Protein AF-Q8SWX5-F1 (afdb_monomer)

Mean predicted aligned error: 12.1 Å

InterPro domains:
  IPR000832 GPCR, family 2, secretin-like [PF00002] (1-160)
  IPR000832 GPCR, family 2, secretin-like [PR00249] (23-48)
  IPR000832 GPCR, family 2, secretin-like [PR00249] (71-96)
  IPR000832 GPCR, family 2, secretin-like [PR00249] (113-133)
  IPR000832 GPCR, family 2, secretin-like [PR00249] (146-167)
  IPR002001 GPCR, family 2, diuretic hormone receptor [PR01127] (11-26)
  IPR002001 GPCR, family 2, diuretic hormone receptor [PR01127] (125-138)
  IPR002001 GPCR, family 2, diuretic hormone receptor [PR01127] (176-195)
  IPR017981 GPCR, family 2-like, 7TM [PS50261] (1-168)
  IPR050332 G-protein coupled receptor 2 [PTHR45620] (1-191)

pLDDT: mean 72.76, std 10.44, range [44.16, 92.06]

Sequence (195 aa):
MLVEGLYLYMLVVKTFSGDNLRFNIYASIGWGGPALFVVTWAVAKSLTVTYSTPEKYEINCPWMQETHVDWIYQGPVCAVLIINLTFLLRIMWVLITKLRSANTVETRQYRKAAKALLVLIPLFGITYLVVLAGPSESGLMGHMFAVLRAVLLSTQGFSVSLFYCFLNSEVRNALRHHISTWRDTRTIQLNQNRR

Secondary structure (DSSP, 8-state):
-HHHHHHHHIIIII----TTHHHHHHHHHHHHHHHHHHHHHHHHHHHHHHHS-SS------GGGS--GGGHHHHHHHHHHHHHHHHHHHHHHHHHHHHHHH---HHHHHHHHHHHHHHHHHHHHHHHHHHHHS-----SHHHHHHHHHHHHHHHHHHHHHHIIIIIS-HHHHHHHHHHHHHHHHHHHHHHHHTT-

Foldseek 3Di:
DLLVLVVLLCVLPVVDDDDPVVVVVSVCCVPVVLVVLVVVLVVVLVVVVVVPDDDDDDPDPSVPDDDPSVCSNVVVLLVSLVVSLVSLVVSLVSVVVVLVPDDDPVSVVVCVLVNVLSVLVNVVSVLVVCLVPP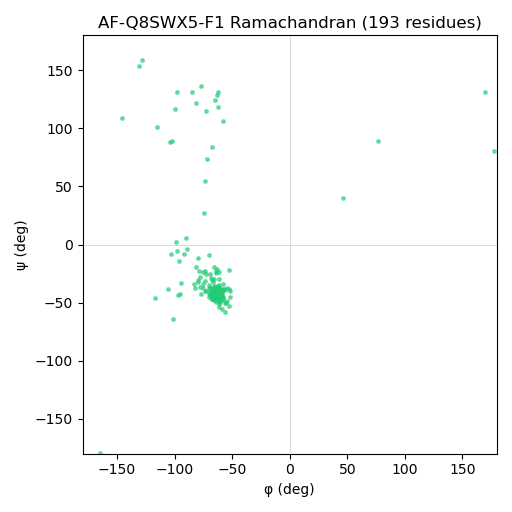DPDPDPSNVVSVVVNVVCVVCSVVSNCCRVAVVDPVNVVVVVVVVVVVVVVVVVVVVVVVD

Solvent-accessible surface area (backbone atoms only — not comparable to full-atom values): 11216 Å² total; per-residue (Å²): 105,63,63,58,49,51,51,51,45,40,59,77,72,61,71,68,89,67,82,61,79,51,49,57,53,49,49,47,51,62,51,49,50,57,50,52,40,50,50,51,34,52,52,54,53,52,57,53,59,65,73,72,57,86,88,74,95,63,98,62,66,76,86,75,56,90,50,83,69,55,48,64,46,48,50,60,51,52,54,51,34,53,52,42,45,54,52,41,57,53,50,51,53,54,49,54,56,56,58,67,71,58,84,50,78,73,50,52,57,52,48,52,52,52,49,52,48,62,57,44,61,46,43,61,39,50,52,51,51,51,61,72,68,54,67,90,50,93,48,74,67,31,53,53,50,52,51,51,44,53,51,56,60,65,47,44,63,58,50,51,48,47,48,70,50,65,63,26,66,66,51,46,48,53,49,51,50,52,53,49,54,52,51,53,52,52,52,51,54,55,57,59,77,71,111

Organism: Drosophila melanogaster (NCBI:txid7227)

Radius of gyration: 24.27 Å; Cα contacts (8 Å, |Δi|>4): 73; chains: 1; bounding box: 53×43×81 Å

Structure (mmCIF, N/CA/C/O backbone):
data_AF-Q8SWX5-F1
#
_entry.id   AF-Q8SWX5-F1
#
loop_
_atom_site.group_PDB
_atom_site.id
_atom_site.type_symbol
_atom_site.label_atom_id
_atom_site.label_alt_id
_atom_site.label_comp_id
_atom_site.label_asym_id
_atom_site.label_entity_id
_atom_site.label_seq_id
_atom_site.pdbx_PDB_ins_code
_atom_site.Cartn_x
_atom_site.Cartn_y
_atom_site.Cartn_z
_atom_site.occupancy
_atom_site.B_iso_or_equiv
_atom_site.auth_seq_id
_atom_site.auth_comp_id
_atom_site.auth_asym_id
_atom_site.auth_atom_id
_atom_site.pdbx_PDB_model_num
ATOM 1 N N . MET A 1 1 ? -2.337 -5.119 -0.995 1.00 70.81 1 MET A N 1
ATOM 2 C CA . MET A 1 1 ? -2.341 -3.663 -1.270 1.00 70.81 1 MET A CA 1
ATOM 3 C C . MET A 1 1 ? -3.572 -3.209 -2.058 1.00 70.81 1 MET A C 1
ATOM 5 O O . MET A 1 1 ? -4.507 -2.771 -1.408 1.00 70.81 1 MET A O 1
ATOM 9 N N . LEU A 1 2 ? -3.655 -3.318 -3.398 1.00 68.50 2 LEU A N 1
ATOM 10 C CA . LEU A 1 2 ? -4.805 -2.745 -4.140 1.00 68.50 2 LEU A CA 1
ATOM 11 C C . LEU A 1 2 ? -6.151 -3.414 -3.813 1.00 68.50 2 LEU A C 1
ATOM 13 O O . LEU A 1 2 ? -7.133 -2.713 -3.600 1.00 68.50 2 LEU A O 1
ATOM 17 N N . VAL A 1 3 ? -6.197 -4.747 -3.721 1.00 72.38 3 VAL A N 1
ATOM 18 C CA . VAL A 1 3 ? -7.431 -5.470 -3.357 1.00 72.38 3 VAL A CA 1
ATOM 19 C C . VAL A 1 3 ? -7.909 -5.093 -1.951 1.00 72.38 3 VAL A C 1
ATOM 21 O O . VAL A 1 3 ? -9.090 -4.831 -1.757 1.00 72.38 3 VAL A O 1
ATOM 24 N N . GLU A 1 4 ? -6.994 -4.977 -0.987 1.00 70.69 4 GLU A N 1
ATOM 25 C CA . GLU A 1 4 ? -7.309 -4.515 0.374 1.00 70.69 4 GLU A CA 1
ATOM 26 C C . GLU A 1 4 ? -7.775 -3.052 0.390 1.00 70.69 4 GLU A C 1
ATOM 28 O O . GLU A 1 4 ? -8.740 -2.721 1.075 1.00 70.69 4 GLU A O 1
ATOM 33 N N . GLY A 1 5 ? -7.131 -2.177 -0.392 1.00 68.94 5 GLY A N 1
ATOM 34 C CA . GLY A 1 5 ? -7.517 -0.771 -0.531 1.00 68.94 5 GLY A CA 1
ATOM 35 C C . GLY A 1 5 ? -8.908 -0.605 -1.147 1.00 68.94 5 GLY A C 1
ATOM 36 O O . GLY A 1 5 ? -9.716 0.175 -0.646 1.00 68.94 5 GLY A O 1
ATOM 37 N N . LEU A 1 6 ? -9.222 -1.388 -2.182 1.00 70.81 6 LEU A N 1
ATOM 38 C CA . LEU A 1 6 ? -10.540 -1.422 -2.817 1.00 70.81 6 LEU A CA 1
ATOM 39 C C . LEU A 1 6 ? -11.608 -2.001 -1.880 1.00 70.81 6 LEU A C 1
ATOM 41 O O . LEU A 1 6 ? -12.710 -1.461 -1.800 1.00 70.81 6 LEU A O 1
ATOM 45 N N . TYR A 1 7 ? -11.275 -3.059 -1.139 1.00 73.56 7 TYR A N 1
ATOM 46 C CA . TYR A 1 7 ? -12.156 -3.658 -0.138 1.00 73.56 7 TYR A CA 1
ATOM 47 C C . TYR A 1 7 ? -12.511 -2.657 0.969 1.00 73.56 7 TYR A C 1
ATOM 49 O O . TYR A 1 7 ? -13.691 -2.429 1.242 1.00 73.56 7 TYR A O 1
ATOM 57 N N . LEU A 1 8 ? -11.510 -1.981 1.545 1.00 70.50 8 LEU A N 1
ATOM 58 C CA . LEU A 1 8 ? -11.723 -0.932 2.546 1.00 70.50 8 LEU A CA 1
ATOM 59 C C . LEU A 1 8 ? -12.513 0.253 1.981 1.00 70.50 8 LEU A C 1
ATOM 61 O O . LEU A 1 8 ? -13.407 0.765 2.653 1.00 70.50 8 LEU A O 1
ATOM 65 N N . TYR A 1 9 ? -12.231 0.678 0.747 1.00 69.12 9 TYR A N 1
ATOM 66 C CA . TYR A 1 9 ? -12.984 1.743 0.084 1.00 69.12 9 TYR A CA 1
ATOM 67 C C . TYR A 1 9 ? -14.466 1.377 -0.060 1.00 69.12 9 TYR A C 1
ATOM 69 O O . TYR A 1 9 ? -15.338 2.168 0.297 1.00 69.12 9 TYR A O 1
ATOM 77 N N . MET A 1 10 ? -14.764 0.166 -0.529 1.00 68.44 10 MET A N 1
ATOM 78 C CA . MET A 1 10 ? -16.137 -0.316 -0.677 1.00 68.44 10 MET A CA 1
ATOM 79 C C . MET A 1 10 ? -16.865 -0.408 0.670 1.00 68.44 10 MET A C 1
ATOM 81 O O . MET A 1 10 ? -18.012 0.031 0.763 1.00 68.44 10 MET A O 1
ATOM 85 N N . LEU A 1 11 ? -16.194 -0.908 1.713 1.00 70.44 11 LEU A N 1
ATOM 86 C CA . LEU A 1 11 ? -16.746 -1.016 3.066 1.00 70.44 11 LEU A CA 1
ATOM 87 C C . LEU A 1 11 ? -17.070 0.360 3.671 1.00 70.44 11 LEU A C 1
ATOM 89 O O . LEU A 1 11 ? -18.141 0.550 4.240 1.00 70.44 11 LEU A O 1
ATOM 93 N N . VAL A 1 12 ? -16.159 1.329 3.533 1.00 67.00 12 VAL A N 1
ATOM 94 C CA . VAL A 1 12 ? -16.268 2.653 4.171 1.00 67.00 12 VAL A CA 1
ATOM 95 C C . VAL A 1 12 ? -17.152 3.623 3.379 1.00 67.00 12 VAL A C 1
ATOM 97 O O . VAL A 1 12 ? -17.810 4.471 3.981 1.00 67.00 12 VAL A O 1
ATOM 100 N N . VAL A 1 13 ? -17.158 3.540 2.044 1.00 62.12 13 VAL A N 1
ATOM 101 C CA . VAL A 1 13 ? -17.812 4.533 1.169 1.00 62.12 13 VAL A CA 1
ATOM 102 C C . VAL A 1 13 ? -19.111 4.020 0.555 1.00 62.12 13 VAL A C 1
ATOM 104 O O . VAL A 1 13 ? -20.052 4.795 0.402 1.00 62.12 13 VAL A O 1
ATOM 107 N N . LYS A 1 14 ? -19.171 2.744 0.160 1.00 58.31 14 LYS A N 1
ATOM 108 C CA . LYS A 1 14 ? -20.289 2.202 -0.629 1.00 58.31 14 LYS A CA 1
ATOM 109 C C . LYS A 1 14 ? -21.274 1.358 0.187 1.00 58.31 14 LYS A C 1
ATOM 111 O O . LYS A 1 14 ? -22.312 1.026 -0.365 1.00 58.31 14 LYS A O 1
ATOM 116 N N . THR A 1 15 ? -20.999 1.038 1.455 1.00 55.84 15 THR A N 1
ATOM 117 C CA . THR A 1 15 ? -21.936 0.365 2.389 1.00 55.84 15 THR A CA 1
ATOM 118 C C . THR A 1 15 ? -22.659 -0.854 1.783 1.00 55.84 15 THR A C 1
ATOM 120 O O . THR A 1 15 ? -23.852 -1.050 1.988 1.00 55.84 15 THR A O 1
ATOM 123 N N . PHE A 1 16 ? -21.967 -1.676 0.990 1.00 55.50 16 PHE A N 1
ATOM 124 C CA . PHE A 1 16 ? -22.572 -2.816 0.289 1.00 55.50 16 PHE A CA 1
ATOM 125 C C . PHE A 1 16 ? -21.979 -4.136 0.807 1.00 55.50 16 PHE A C 1
ATOM 127 O O . PHE A 1 16 ? -20.893 -4.522 0.377 1.00 55.50 16 PHE A O 1
ATOM 134 N N . SER A 1 17 ? -22.704 -4.840 1.687 1.00 53.41 17 SER A N 1
ATOM 135 C CA . SER A 1 17 ? -22.387 -6.221 2.115 1.00 53.41 17 SER A CA 1
ATOM 136 C C . SER A 1 17 ? -22.807 -7.222 1.033 1.00 53.41 17 SER A C 1
ATOM 138 O O . SER A 1 17 ? -23.867 -7.073 0.427 1.0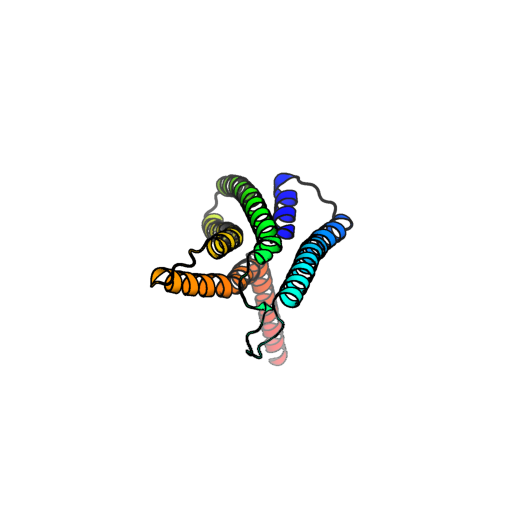0 53.41 17 SER A O 1
ATOM 140 N N . GLY A 1 18 ? -21.966 -8.204 0.727 1.00 56.22 18 GLY A N 1
ATOM 141 C CA . GLY A 1 18 ? -22.195 -9.171 -0.349 1.00 56.22 18 GLY A CA 1
ATOM 142 C C . GLY A 1 18 ? -20.999 -10.107 -0.457 1.00 56.22 18 GLY A C 1
ATOM 143 O O . GLY A 1 18 ? -20.108 -9.882 -1.276 1.00 56.22 18 GLY A O 1
ATOM 144 N N . ASP A 1 19 ? -20.961 -11.113 0.415 1.00 63.97 19 ASP A N 1
ATOM 145 C CA . ASP A 1 19 ? -19.703 -11.482 1.075 1.00 63.97 19 ASP A CA 1
ATOM 146 C C . ASP A 1 19 ? -18.898 -12.628 0.439 1.00 63.97 19 ASP A C 1
ATOM 148 O O . ASP A 1 19 ? -17.709 -12.727 0.709 1.00 63.97 19 ASP A O 1
ATOM 152 N N . ASN A 1 20 ? -19.451 -13.431 -0.482 1.00 56.47 20 ASN A N 1
ATOM 153 C CA . ASN A 1 20 ? -18.722 -14.606 -1.008 1.00 56.47 20 ASN A CA 1
ATOM 154 C C . ASN A 1 20 ? -18.411 -14.563 -2.514 1.00 56.47 20 ASN A C 1
ATOM 156 O O . ASN A 1 20 ? -17.271 -14.792 -2.915 1.00 56.47 20 ASN A O 1
ATOM 160 N N . LEU A 1 21 ? -19.375 -14.199 -3.373 1.00 56.00 21 LEU A N 1
ATOM 161 C CA . LEU A 1 21 ? -19.146 -14.145 -4.830 1.00 56.00 21 LEU A CA 1
ATOM 162 C C . LEU A 1 21 ? -18.128 -13.054 -5.216 1.00 56.00 21 LEU A C 1
ATOM 164 O O . LEU A 1 21 ? -17.388 -13.181 -6.188 1.00 56.00 21 LEU A O 1
ATOM 168 N N . ARG A 1 22 ? -18.061 -11.983 -4.418 1.00 70.44 22 ARG A N 1
ATOM 169 C CA . ARG A 1 22 ? -17.144 -10.862 -4.641 1.00 70.44 22 ARG A CA 1
ATOM 170 C C . ARG A 1 22 ? -15.705 -11.204 -4.257 1.00 70.44 22 ARG A C 1
ATOM 172 O O . ARG A 1 22 ? -14.794 -10.751 -4.942 1.00 70.44 22 ARG A O 1
ATOM 179 N N . PHE A 1 23 ? -15.488 -12.028 -3.227 1.00 70.94 23 PHE A N 1
ATOM 180 C CA . PHE A 1 23 ? -14.142 -12.410 -2.788 1.00 70.94 23 PHE A CA 1
ATOM 181 C C . PHE A 1 23 ? -13.384 -13.172 -3.877 1.00 70.94 23 PHE A C 1
ATOM 183 O O . PHE A 1 23 ? -12.256 -12.806 -4.192 1.00 70.94 23 PHE A O 1
ATOM 190 N N . ASN A 1 24 ? -14.024 -14.157 -4.516 1.00 73.88 24 ASN A N 1
ATOM 191 C CA . ASN A 1 24 ? -13.393 -14.911 -5.602 1.00 73.88 24 ASN A CA 1
ATOM 192 C C . ASN A 1 24 ? -13.035 -14.014 -6.793 1.00 73.88 24 ASN A C 1
ATOM 194 O O . ASN A 1 24 ? -11.939 -14.133 -7.323 1.00 73.88 24 ASN A O 1
ATOM 198 N N . ILE A 1 25 ? -13.899 -13.064 -7.166 1.00 79.44 25 ILE A N 1
ATOM 199 C CA . ILE A 1 25 ? -13.606 -12.104 -8.244 1.00 79.44 25 ILE A CA 1
ATOM 200 C C . ILE A 1 25 ? -12.417 -11.209 -7.867 1.00 79.44 25 ILE A C 1
ATOM 202 O O . ILE A 1 25 ? -11.504 -11.019 -8.669 1.00 79.44 25 ILE A O 1
ATOM 206 N N . TYR A 1 26 ? -12.377 -10.691 -6.636 1.00 75.31 26 TYR A N 1
ATOM 207 C CA . TYR A 1 26 ? -11.253 -9.883 -6.160 1.00 75.31 26 TYR A CA 1
ATOM 208 C C . TYR A 1 26 ? -9.950 -10.680 -6.055 1.00 75.31 26 TYR A C 1
ATOM 210 O O . TYR A 1 26 ? -8.889 -10.149 -6.384 1.00 75.31 26 TYR A O 1
ATOM 218 N N . ALA A 1 27 ? -10.019 -11.949 -5.651 1.00 78.56 27 ALA A N 1
ATOM 219 C CA . ALA A 1 27 ? -8.878 -12.854 -5.638 1.00 78.56 27 ALA A CA 1
ATOM 220 C C . ALA A 1 27 ? -8.381 -13.119 -7.066 1.00 78.56 27 ALA A C 1
ATOM 222 O O . ALA A 1 27 ? -7.192 -12.970 -7.334 1.00 78.56 27 ALA A O 1
ATOM 223 N N . SER A 1 28 ? -9.277 -13.405 -8.013 1.00 80.19 28 SER A N 1
ATOM 224 C CA . SER A 1 28 ? -8.916 -13.588 -9.421 1.00 80.19 28 SER A CA 1
ATOM 225 C C . SER A 1 28 ? -8.284 -12.335 -10.030 1.00 80.19 28 SER A C 1
ATOM 227 O O . SER A 1 28 ? -7.311 -12.457 -10.764 1.00 80.19 28 SER A O 1
ATOM 229 N N . ILE A 1 29 ? -8.760 -11.131 -9.701 1.00 81.06 29 ILE A N 1
ATOM 230 C CA . ILE A 1 29 ? -8.145 -9.874 -10.167 1.00 81.06 29 ILE A CA 1
ATOM 231 C C . ILE A 1 29 ? -6.777 -9.656 -9.505 1.00 81.06 29 ILE A C 1
ATOM 233 O O . ILE A 1 29 ? -5.818 -9.272 -10.174 1.00 81.06 29 ILE A O 1
ATOM 237 N N . GLY A 1 30 ? -6.677 -9.923 -8.200 1.00 79.25 30 GLY A N 1
ATOM 238 C CA . GLY A 1 30 ? -5.452 -9.750 -7.422 1.00 79.25 30 GLY A CA 1
ATOM 239 C C . GLY A 1 30 ? -4.324 -10.701 -7.819 1.00 79.25 30 GLY A C 1
ATOM 240 O O . GLY A 1 30 ? -3.167 -10.304 -7.750 1.00 79.25 30 GLY A O 1
ATOM 241 N N . TRP A 1 31 ? -4.650 -11.919 -8.254 1.00 83.12 31 TRP A N 1
ATOM 242 C CA . TRP A 1 31 ? -3.673 -12.922 -8.687 1.00 83.12 31 TRP A CA 1
ATOM 243 C C . TRP A 1 31 ? -3.489 -12.950 -10.207 1.00 83.12 31 TRP A C 1
ATOM 245 O O . TRP A 1 31 ? -2.361 -12.982 -10.693 1.00 83.12 31 TRP A O 1
ATOM 255 N N . GLY A 1 32 ? -4.584 -12.888 -10.964 1.00 83.88 32 GLY A N 1
ATOM 256 C CA . GLY A 1 32 ? -4.572 -12.963 -12.424 1.00 83.88 32 GLY A CA 1
ATOM 257 C C . GLY A 1 32 ? -3.967 -11.726 -13.080 1.00 83.88 32 GLY A C 1
ATOM 258 O O . GLY A 1 32 ? -3.153 -11.862 -13.987 1.00 83.88 32 GLY A O 1
ATOM 259 N N . GLY A 1 33 ? -4.294 -10.523 -12.595 1.00 81.44 33 GLY A N 1
ATOM 260 C CA . GLY A 1 33 ? -3.743 -9.276 -13.134 1.00 81.44 33 GLY A CA 1
ATOM 261 C C . GLY A 1 33 ? -2.209 -9.250 -13.100 1.00 81.44 33 GLY A C 1
ATOM 262 O O . GLY A 1 33 ? -1.589 -9.154 -14.158 1.00 81.44 33 GLY A O 1
ATOM 263 N N . PRO A 1 34 ? -1.571 -9.395 -11.922 1.00 83.31 34 PRO A N 1
ATOM 264 C CA . PRO A 1 34 ? -0.114 -9.436 -11.819 1.00 83.31 34 PRO A CA 1
ATOM 265 C C . PRO A 1 34 ? 0.518 -10.579 -12.612 1.00 83.31 34 PRO A C 1
ATOM 267 O O . PRO A 1 34 ? 1.536 -10.359 -13.260 1.00 83.31 34 PRO A O 1
ATOM 270 N N . ALA A 1 35 ? -0.093 -11.770 -12.616 1.00 84.69 35 ALA A N 1
ATOM 271 C CA . ALA A 1 35 ? 0.420 -12.905 -13.378 1.00 84.69 35 ALA A CA 1
ATOM 272 C C . ALA A 1 35 ? 0.508 -12.593 -14.880 1.00 84.69 35 ALA A C 1
ATOM 274 O O . ALA A 1 35 ? 1.529 -12.877 -15.498 1.00 84.69 35 ALA A O 1
ATOM 275 N N . LEU A 1 36 ? -0.506 -11.942 -15.458 1.00 86.50 36 LEU A N 1
ATOM 276 C CA . LEU A 1 36 ? -0.501 -11.564 -16.875 1.00 86.50 36 LEU A CA 1
ATOM 277 C C . LEU A 1 36 ? 0.623 -10.573 -17.213 1.00 86.50 36 LEU A C 1
ATOM 279 O O . LEU A 1 36 ? 1.343 -10.774 -18.193 1.00 86.50 36 LEU A O 1
ATOM 283 N N . PHE A 1 37 ? 0.816 -9.533 -16.396 1.00 85.06 37 PHE A N 1
ATOM 284 C CA . PHE A 1 37 ? 1.890 -8.556 -16.614 1.00 85.06 37 PHE A CA 1
ATOM 285 C C . PHE A 1 37 ? 3.279 -9.180 -16.446 1.00 85.06 37 PHE A C 1
ATOM 287 O O . PHE A 1 37 ? 4.166 -8.924 -17.260 1.00 85.06 37 PHE A O 1
ATOM 294 N N . VAL A 1 38 ? 3.459 -10.041 -15.440 1.00 85.31 38 VAL A N 1
ATOM 295 C CA . VAL A 1 38 ? 4.729 -10.740 -15.191 1.00 85.31 38 VAL A CA 1
ATOM 296 C C . VAL A 1 38 ? 5.049 -11.724 -16.311 1.00 85.31 38 VAL A C 1
ATOM 298 O O . VAL A 1 38 ? 6.185 -11.751 -16.770 1.00 85.31 38 VAL A O 1
ATOM 301 N N . VAL A 1 39 ? 4.069 -12.490 -16.800 1.00 86.12 39 VAL A N 1
ATOM 302 C CA . VAL A 1 39 ? 4.268 -13.414 -17.929 1.00 86.12 39 VAL A CA 1
ATOM 303 C C . VAL A 1 39 ? 4.619 -12.643 -19.199 1.00 86.12 39 VAL A C 1
ATOM 305 O O . VAL A 1 39 ? 5.565 -13.011 -19.888 1.00 86.12 39 VAL A O 1
ATOM 308 N N . THR A 1 40 ? 3.924 -11.538 -19.480 1.00 85.44 40 THR A N 1
ATOM 309 C CA . THR A 1 40 ? 4.214 -10.693 -20.652 1.00 85.44 40 THR A CA 1
ATOM 310 C C . THR A 1 40 ? 5.632 -10.123 -20.589 1.00 85.44 40 THR A C 1
ATOM 312 O O . THR A 1 40 ? 6.366 -10.182 -21.574 1.00 85.44 40 THR A O 1
ATOM 315 N N . TRP A 1 41 ? 6.051 -9.629 -19.421 1.00 86.44 41 TRP A N 1
ATOM 316 C CA . TRP A 1 41 ? 7.419 -9.159 -19.201 1.00 86.44 41 TRP A CA 1
ATOM 317 C C . TRP A 1 41 ? 8.450 -10.287 -19.310 1.00 86.44 41 TRP A C 1
ATOM 319 O O . TRP A 1 41 ? 9.465 -10.108 -19.976 1.00 86.44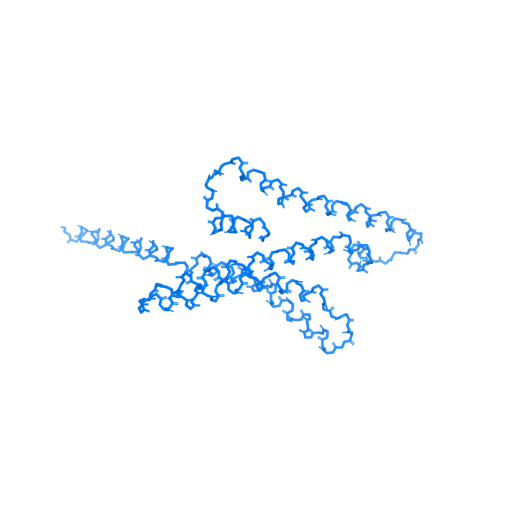 41 TRP A O 1
ATOM 329 N N . ALA A 1 42 ? 8.192 -11.457 -18.721 1.00 82.81 42 ALA A N 1
ATOM 330 C CA . ALA A 1 42 ? 9.106 -12.597 -18.770 1.00 82.81 42 ALA A CA 1
ATOM 331 C C . ALA A 1 42 ? 9.314 -13.090 -20.210 1.00 82.81 42 ALA A C 1
ATOM 333 O O . ALA A 1 42 ? 10.448 -13.354 -20.610 1.00 82.81 42 ALA A O 1
ATOM 334 N N . VAL A 1 43 ? 8.245 -13.143 -21.013 1.00 84.44 43 VAL A N 1
ATOM 335 C CA . VAL A 1 43 ? 8.324 -13.475 -22.442 1.00 84.44 43 VAL A CA 1
ATOM 336 C C . VAL A 1 43 ? 9.119 -12.407 -23.191 1.00 84.44 43 VAL A C 1
ATOM 338 O O . VAL A 1 43 ? 10.080 -12.749 -23.879 1.00 84.44 43 VAL A O 1
ATOM 341 N N . ALA A 1 44 ? 8.799 -11.122 -23.007 1.00 81.06 44 ALA A N 1
ATOM 342 C CA . ALA A 1 44 ? 9.525 -10.023 -23.647 1.00 81.06 44 ALA A CA 1
ATOM 343 C C . ALA A 1 44 ? 11.025 -10.038 -23.301 1.00 81.06 44 ALA A C 1
ATOM 345 O O . ALA A 1 44 ? 11.855 -9.944 -24.203 1.00 81.06 44 ALA A O 1
ATOM 346 N N . LYS A 1 45 ? 11.374 -10.241 -22.022 1.00 78.69 45 LYS A N 1
ATOM 347 C CA . LYS A 1 45 ? 12.764 -10.297 -21.548 1.00 78.69 45 LYS A CA 1
ATOM 348 C C . LYS A 1 45 ? 13.494 -11.523 -22.095 1.00 78.69 45 LYS A C 1
ATOM 350 O O . LYS A 1 45 ? 14.634 -11.396 -22.538 1.00 78.69 45 LYS A O 1
ATOM 355 N N . SER A 1 46 ? 12.828 -12.680 -22.153 1.00 76.94 46 SER A N 1
ATOM 356 C CA . SER A 1 46 ? 13.409 -13.895 -22.738 1.00 76.94 46 SER A CA 1
ATOM 357 C C . SER A 1 46 ? 13.754 -13.720 -24.223 1.00 76.94 46 SER A C 1
ATOM 359 O O . SER A 1 46 ? 14.871 -14.037 -24.618 1.00 76.94 46 SER A O 1
ATOM 361 N N . LEU A 1 47 ? 12.862 -13.112 -25.018 1.00 75.31 47 LEU A N 1
ATOM 362 C CA . LEU A 1 47 ? 13.083 -12.859 -26.446 1.00 75.31 47 LEU A CA 1
ATOM 363 C C . LEU A 1 47 ? 14.210 -11.848 -26.701 1.00 75.31 47 LEU A C 1
ATOM 365 O O . LEU A 1 47 ? 15.004 -12.040 -27.620 1.00 75.31 47 LEU A O 1
ATOM 369 N N . THR A 1 48 ? 14.325 -10.799 -25.879 1.00 69.62 48 THR A N 1
ATOM 370 C CA . THR A 1 48 ? 15.419 -9.820 -26.004 1.00 69.62 48 THR A CA 1
ATOM 371 C C . THR A 1 48 ? 16.782 -10.396 -25.629 1.00 69.62 48 THR A C 1
ATOM 373 O O . THR A 1 48 ? 17.765 -10.101 -26.300 1.00 69.62 48 THR A O 1
ATOM 376 N N . VAL A 1 49 ? 16.853 -11.259 -24.609 1.00 66.19 49 VAL A N 1
ATOM 377 C CA . VAL A 1 49 ? 18.107 -11.927 -24.215 1.00 66.19 49 VAL A CA 1
ATOM 378 C C . VAL A 1 49 ? 18.571 -12.898 -25.305 1.00 66.19 49 VAL A C 1
ATOM 380 O O . VAL A 1 49 ? 19.765 -12.983 -25.570 1.00 66.19 49 VAL A O 1
ATOM 383 N N . THR A 1 50 ? 17.647 -13.581 -25.989 1.00 59.03 50 THR A N 1
ATOM 384 C CA . THR A 1 50 ? 17.977 -14.483 -27.106 1.00 59.03 50 THR A CA 1
ATOM 385 C C . THR A 1 50 ? 18.510 -13.747 -28.341 1.00 59.03 50 THR A C 1
ATOM 387 O O . THR A 1 50 ? 19.329 -14.304 -29.065 1.00 59.03 50 THR A O 1
ATOM 390 N N . TYR A 1 51 ? 18.087 -12.503 -28.588 1.00 55.50 51 TYR A N 1
ATOM 391 C CA . TYR A 1 51 ? 18.517 -11.736 -29.766 1.00 55.50 51 TYR A CA 1
ATOM 392 C C . TYR A 1 51 ? 19.888 -11.055 -29.598 1.00 55.50 51 TYR A C 1
ATOM 394 O O . TYR A 1 51 ? 20.509 -10.682 -30.592 1.00 55.50 51 TYR A O 1
ATOM 402 N N . SER A 1 52 ? 20.365 -10.875 -28.360 1.00 55.88 52 SER A N 1
ATOM 403 C CA . SER A 1 52 ? 21.547 -10.054 -28.055 1.00 55.88 52 SER A CA 1
ATOM 404 C C . SER A 1 52 ? 22.867 -10.811 -27.850 1.00 55.88 52 SER A C 1
ATOM 406 O O . SER A 1 52 ? 23.871 -10.146 -27.612 1.00 55.88 52 SER A O 1
ATOM 408 N N . THR A 1 53 ? 22.938 -12.140 -27.992 1.00 50.69 53 THR A N 1
ATOM 409 C CA . THR A 1 53 ? 24.232 -12.857 -27.922 1.00 50.69 53 THR A CA 1
ATOM 410 C C . THR A 1 53 ? 24.337 -14.077 -28.849 1.00 50.69 53 THR A C 1
ATOM 412 O O . THR A 1 53 ? 23.851 -15.159 -28.527 1.00 50.69 53 THR A O 1
ATOM 415 N N . PRO A 1 54 ? 25.140 -13.998 -29.922 1.00 50.34 54 PRO A N 1
ATOM 416 C CA . PRO A 1 54 ? 26.267 -14.894 -30.099 1.00 50.34 54 PRO A CA 1
ATOM 417 C C . PRO A 1 54 ? 27.467 -14.298 -29.336 1.00 50.34 54 PRO A C 1
ATOM 419 O O . PRO A 1 54 ? 27.774 -13.124 -29.482 1.00 50.34 54 PRO A O 1
ATOM 422 N N . GLU A 1 55 ? 28.155 -15.105 -28.529 1.00 50.41 55 GLU A N 1
ATOM 423 C CA . GLU A 1 55 ? 29.467 -14.786 -27.929 1.00 50.41 55 GLU A CA 1
ATOM 424 C C . GLU A 1 55 ? 29.505 -13.819 -26.724 1.00 50.41 55 GLU A C 1
ATOM 426 O O . GLU A 1 55 ? 29.775 -12.630 -26.848 1.00 50.41 55 GLU A O 1
ATOM 431 N N . LYS A 1 56 ? 29.391 -14.365 -25.506 1.00 44.16 56 LYS A N 1
ATOM 432 C CA . LYS A 1 56 ? 30.501 -14.434 -24.526 1.00 44.16 56 LYS A CA 1
ATOM 433 C C . LYS A 1 56 ? 29.992 -14.872 -23.155 1.00 44.16 56 LYS A C 1
ATOM 435 O O . LYS A 1 56 ? 29.029 -14.348 -22.610 1.00 44.16 56 LYS A O 1
ATOM 440 N N . TYR A 1 57 ? 30.697 -15.854 -22.614 1.00 46.38 57 TYR A N 1
ATOM 441 C CA . TYR A 1 57 ? 30.515 -16.455 -21.303 1.00 46.38 57 TYR A CA 1
ATOM 442 C C . TYR A 1 57 ? 30.973 -15.487 -20.200 1.00 46.38 57 TYR A C 1
ATOM 444 O O . TYR A 1 57 ? 32.031 -15.676 -19.609 1.00 46.38 57 TYR A O 1
ATOM 452 N N . GLU A 1 58 ? 30.206 -14.437 -19.918 1.00 47.69 58 GLU A N 1
ATOM 453 C CA . GLU A 1 58 ? 30.253 -13.800 -18.601 1.00 47.69 58 GLU A CA 1
ATOM 454 C C . GLU A 1 58 ? 29.094 -14.344 -17.770 1.00 47.69 58 GLU A C 1
ATOM 456 O O . GLU A 1 58 ? 27.952 -14.395 -18.224 1.00 47.69 58 GLU A O 1
ATOM 461 N N . ILE A 1 59 ? 29.391 -14.771 -16.542 1.00 54.56 59 ILE A N 1
ATOM 462 C CA . ILE A 1 59 ? 28.409 -15.215 -15.542 1.00 54.56 59 ILE A CA 1
ATOM 463 C C . ILE A 1 59 ? 27.685 -13.970 -14.996 1.00 54.56 59 ILE A C 1
ATOM 465 O O . ILE A 1 59 ? 27.686 -13.694 -13.802 1.00 54.56 59 ILE A O 1
ATOM 469 N N . ASN A 1 60 ? 27.110 -13.162 -15.880 1.00 55.72 60 ASN A N 1
ATOM 470 C CA . ASN A 1 60 ? 26.201 -12.093 -15.515 1.00 55.72 60 ASN A CA 1
ATOM 471 C C . ASN A 1 60 ? 24.795 -12.616 -15.756 1.00 55.72 60 ASN A C 1
ATOM 473 O O . ASN A 1 60 ? 24.441 -12.945 -16.883 1.00 55.72 60 ASN A O 1
ATOM 477 N N . CYS A 1 61 ? 24.002 -12.730 -14.689 1.00 60.03 61 CYS A N 1
ATOM 478 C CA . CYS A 1 61 ? 22.602 -13.125 -14.774 1.00 60.03 61 CYS A CA 1
ATOM 479 C C . CYS A 1 61 ? 21.857 -12.131 -15.685 1.00 60.03 61 CYS A C 1
ATOM 481 O O . CYS A 1 61 ? 21.562 -11.024 -15.225 1.00 60.03 61 CYS A O 1
ATOM 483 N N . PRO A 1 62 ? 21.478 -12.499 -16.929 1.00 62.19 62 PRO A N 1
ATOM 484 C CA . PRO A 1 62 ? 20.872 -11.560 -17.886 1.00 62.19 62 PRO A CA 1
ATOM 485 C C . PRO A 1 62 ? 19.528 -11.010 -17.387 1.00 62.19 62 PRO A C 1
ATOM 487 O O . PRO A 1 62 ? 19.056 -9.951 -17.788 1.00 62.19 62 PRO A O 1
ATOM 490 N N . TRP A 1 63 ? 18.916 -11.738 -16.454 1.00 63.53 63 TRP A N 1
ATOM 491 C CA . TRP A 1 63 ? 17.664 -11.401 -15.793 1.00 63.53 63 TRP A CA 1
ATOM 492 C C . TRP A 1 63 ? 17.787 -10.272 -14.763 1.00 63.53 63 TRP A C 1
ATOM 494 O O . TRP A 1 63 ? 16.788 -9.617 -14.473 1.00 63.53 63 TRP A O 1
ATOM 504 N N . MET A 1 64 ? 18.990 -10.036 -14.232 1.00 58.34 64 MET A N 1
ATOM 505 C CA . MET A 1 64 ? 19.263 -9.049 -13.182 1.00 58.34 64 MET A CA 1
ATOM 506 C C . MET A 1 64 ? 19.669 -7.679 -13.742 1.00 58.34 64 MET A C 1
ATOM 508 O O . MET A 1 64 ? 19.775 -6.716 -12.988 1.00 58.34 64 MET A O 1
ATOM 512 N N . GLN A 1 65 ? 19.894 -7.579 -15.055 1.00 61.41 65 GLN A N 1
ATOM 513 C CA . GLN A 1 65 ? 20.269 -6.325 -15.693 1.00 61.41 65 GLN A CA 1
ATOM 514 C C . GLN A 1 65 ? 19.021 -5.469 -15.957 1.00 61.41 65 GLN A C 1
ATOM 516 O O . GLN A 1 65 ? 18.073 -5.903 -16.627 1.00 61.41 65 GLN A O 1
ATOM 521 N N . GLU A 1 66 ? 19.024 -4.260 -15.393 1.00 61.94 66 GLU A N 1
ATOM 522 C CA . GLU A 1 66 ? 17.982 -3.245 -15.583 1.00 61.94 66 GLU A CA 1
ATOM 523 C C . GLU A 1 66 ? 17.952 -2.853 -17.067 1.00 61.94 66 GLU A C 1
ATOM 525 O O . GLU A 1 66 ? 18.951 -2.398 -17.626 1.00 61.94 66 GLU A O 1
ATOM 530 N N . THR A 1 67 ? 16.824 -3.080 -17.734 1.00 66.88 67 THR A N 1
ATOM 531 C CA . THR A 1 67 ? 16.644 -2.799 -19.168 1.00 66.88 67 THR A CA 1
ATOM 532 C C . THR A 1 67 ? 15.347 -2.021 -19.368 1.00 66.88 67 THR A C 1
ATOM 534 O O . THR A 1 67 ? 14.398 -2.193 -18.613 1.00 66.88 67 THR A O 1
ATOM 537 N N . HIS A 1 68 ? 15.230 -1.224 -20.435 1.00 68.56 68 HIS A N 1
ATOM 538 C CA . HIS A 1 68 ? 13.989 -0.504 -20.772 1.00 68.56 68 HIS A CA 1
ATOM 539 C C . HIS A 1 68 ? 12.730 -1.399 -20.859 1.00 68.56 68 HIS A C 1
ATOM 541 O O . HIS A 1 68 ? 11.614 -0.912 -20.687 1.00 68.56 68 HIS A O 1
ATOM 547 N N . VAL A 1 69 ? 12.896 -2.711 -21.071 1.00 72.06 69 VAL A N 1
ATOM 548 C CA . VAL A 1 69 ? 11.822 -3.724 -21.058 1.00 72.06 69 VAL A CA 1
ATOM 549 C C . VAL A 1 69 ? 11.163 -3.858 -19.675 1.00 72.06 69 VAL A C 1
ATOM 551 O O . VAL A 1 69 ? 9.990 -4.215 -19.580 1.00 72.06 69 VAL A O 1
ATOM 554 N N . ASP A 1 70 ? 11.863 -3.504 -18.595 1.00 74.38 70 ASP A N 1
ATOM 555 C CA . ASP A 1 70 ? 11.350 -3.550 -17.221 1.00 74.38 70 ASP A CA 1
ATOM 556 C C . ASP A 1 70 ? 10.201 -2.546 -16.995 1.00 74.38 70 ASP A C 1
ATOM 558 O O . ASP A 1 70 ? 9.334 -2.753 -16.142 1.00 74.38 70 ASP A O 1
ATOM 562 N N . TRP A 1 71 ? 10.077 -1.527 -17.852 1.00 76.25 71 TRP A N 1
ATOM 563 C CA . TRP A 1 71 ? 8.962 -0.579 -17.806 1.00 76.25 71 TRP A CA 1
ATOM 564 C C . TRP A 1 71 ? 7.595 -1.230 -18.086 1.00 76.25 71 TRP A C 1
ATOM 566 O O . TRP A 1 71 ? 6.566 -0.728 -17.628 1.00 76.25 71 TRP A O 1
ATOM 576 N N . ILE A 1 72 ? 7.577 -2.383 -18.770 1.00 77.94 72 ILE A N 1
ATOM 577 C CA . ILE A 1 72 ? 6.358 -3.152 -19.075 1.00 77.94 72 ILE A CA 1
ATOM 578 C C . ILE A 1 72 ? 5.647 -3.602 -17.795 1.00 77.94 72 ILE A C 1
ATOM 580 O O . ILE A 1 72 ? 4.418 -3.568 -17.744 1.00 77.94 72 ILE A O 1
ATOM 584 N N . TYR A 1 73 ? 6.389 -3.991 -16.752 1.00 79.81 73 TYR A N 1
ATOM 585 C CA . TYR A 1 73 ? 5.786 -4.337 -15.462 1.00 79.81 73 TYR A CA 1
ATOM 586 C C . TYR A 1 73 ? 5.761 -3.142 -14.499 1.00 79.81 73 TYR A C 1
ATOM 588 O O . TYR A 1 73 ? 4.811 -3.007 -13.725 1.00 79.81 73 TYR A O 1
ATOM 596 N N . GLN A 1 74 ? 6.755 -2.246 -14.548 1.00 78.31 74 GLN A N 1
ATOM 597 C CA . GLN A 1 74 ? 6.821 -1.091 -13.643 1.00 78.31 74 GLN A CA 1
ATOM 598 C C . GLN A 1 74 ? 5.693 -0.078 -13.895 1.00 78.31 74 GLN A C 1
ATOM 600 O O . GLN A 1 74 ? 5.130 0.445 -12.935 1.00 78.31 74 GLN A O 1
ATOM 605 N N . GLY A 1 75 ? 5.308 0.171 -15.151 1.00 82.62 75 GLY A N 1
ATOM 606 C CA . GLY A 1 75 ? 4.228 1.103 -15.503 1.00 82.62 75 GLY A CA 1
ATOM 607 C C . GLY A 1 75 ? 2.874 0.736 -14.872 1.00 82.62 75 GLY A C 1
ATOM 608 O O . GLY A 1 75 ? 2.305 1.552 -14.138 1.00 82.62 75 GLY A O 1
ATOM 609 N N . PRO A 1 76 ? 2.362 -0.493 -15.080 1.00 83.06 76 PRO A N 1
ATOM 610 C CA . PRO A 1 76 ? 1.153 -0.981 -14.414 1.00 83.06 76 PRO A CA 1
ATOM 611 C C . PRO A 1 76 ? 1.239 -0.921 -12.884 1.00 83.06 76 PRO A C 1
ATOM 613 O O . PRO A 1 76 ? 0.269 -0.535 -12.229 1.00 83.06 76 PRO A O 1
ATOM 616 N N . VAL A 1 77 ? 2.404 -1.238 -12.305 1.00 82.06 77 VAL A N 1
ATOM 617 C CA . VAL A 1 77 ? 2.639 -1.125 -10.856 1.00 82.06 77 VAL A CA 1
ATOM 618 C C . VAL A 1 77 ? 2.512 0.330 -10.394 1.00 82.06 77 VAL A C 1
ATOM 620 O O . VAL A 1 77 ? 1.776 0.600 -9.445 1.00 82.06 77 VAL A O 1
ATOM 623 N N . CYS A 1 78 ? 3.136 1.286 -11.087 1.00 82.12 78 CYS A N 1
ATOM 624 C CA . CYS A 1 78 ? 3.003 2.718 -10.803 1.00 82.12 78 CYS A CA 1
ATOM 625 C C . CYS A 1 78 ? 1.546 3.195 -10.880 1.00 82.12 78 CYS A C 1
ATOM 627 O O . CYS A 1 78 ? 1.074 3.881 -9.972 1.00 82.12 78 CYS A O 1
ATOM 629 N N . ALA A 1 79 ? 0.805 2.799 -11.918 1.00 83.81 79 ALA A N 1
ATOM 630 C CA . ALA A 1 79 ? -0.605 3.160 -12.070 1.00 83.81 79 ALA A CA 1
ATOM 631 C C . ALA A 1 79 ? -1.459 2.637 -10.900 1.00 83.81 79 ALA A C 1
ATOM 633 O O . ALA A 1 79 ? -2.241 3.382 -10.304 1.00 83.81 79 ALA A O 1
ATOM 634 N N . VAL A 1 80 ? -1.255 1.376 -10.511 1.00 82.12 80 VAL A N 1
ATOM 635 C CA . VAL A 1 80 ? -1.906 0.748 -9.351 1.00 82.12 80 VAL A CA 1
ATOM 636 C C . VAL A 1 80 ? -1.591 1.493 -8.050 1.00 82.12 80 VAL A C 1
ATOM 638 O O . VAL A 1 80 ? -2.490 1.712 -7.233 1.00 82.12 80 VAL A O 1
ATOM 641 N N . LEU A 1 81 ? -0.344 1.929 -7.859 1.00 80.50 81 LEU A N 1
ATOM 642 C CA . LEU A 1 81 ? 0.069 2.699 -6.683 1.00 80.50 81 LEU A CA 1
ATOM 643 C C . LEU A 1 81 ? -0.616 4.074 -6.621 1.00 80.50 81 LEU A C 1
ATOM 645 O O . LEU A 1 81 ? -1.083 4.465 -5.550 1.00 80.50 81 LEU A O 1
ATOM 649 N N . ILE A 1 82 ? -0.746 4.776 -7.751 1.00 81.50 82 ILE A N 1
ATOM 650 C CA . ILE A 1 82 ? -1.440 6.077 -7.837 1.00 81.50 82 ILE A CA 1
ATOM 651 C C . ILE A 1 82 ? -2.937 5.932 -7.526 1.00 81.50 82 ILE A C 1
ATOM 653 O O . ILE A 1 82 ? -3.514 6.734 -6.781 1.00 81.50 82 ILE A O 1
ATOM 657 N N . ILE A 1 83 ? -3.578 4.888 -8.054 1.00 82.62 83 ILE A N 1
ATOM 658 C CA . ILE A 1 83 ? -4.986 4.589 -7.764 1.00 82.62 83 ILE A CA 1
ATOM 659 C C . ILE A 1 83 ? -5.164 4.298 -6.268 1.00 82.62 83 ILE A C 1
ATOM 661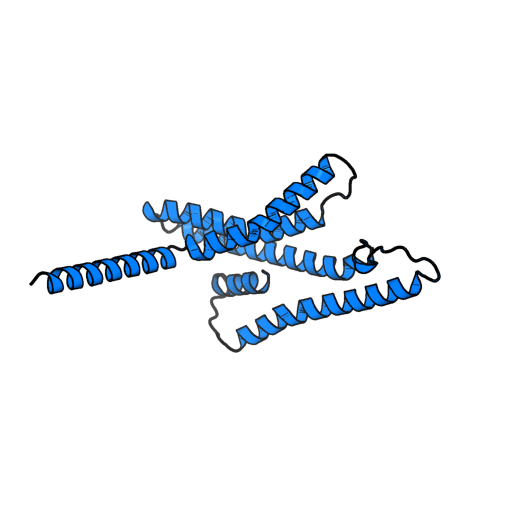 O O . ILE A 1 83 ? -6.052 4.862 -5.624 1.00 82.62 83 ILE A O 1
ATOM 665 N N . ASN A 1 84 ? -4.281 3.481 -5.689 1.00 78.88 84 ASN A N 1
ATOM 666 C CA . ASN A 1 84 ? -4.313 3.159 -4.264 1.00 78.88 84 ASN A CA 1
ATOM 667 C C . ASN A 1 84 ? -4.094 4.405 -3.384 1.00 78.88 84 ASN A C 1
ATOM 669 O O . ASN A 1 84 ? -4.782 4.579 -2.378 1.00 78.88 84 ASN A O 1
ATOM 673 N N . LEU A 1 85 ? -3.206 5.319 -3.794 1.00 79.12 85 LEU A N 1
ATOM 674 C CA . LEU A 1 85 ? -3.006 6.610 -3.130 1.00 79.12 85 LEU A CA 1
ATOM 675 C C . LEU A 1 85 ? -4.292 7.447 -3.129 1.00 79.12 85 LEU A C 1
ATOM 677 O O . LEU A 1 85 ? -4.675 8.003 -2.099 1.00 79.12 85 LEU A O 1
ATOM 681 N N . THR A 1 86 ? -4.992 7.494 -4.261 1.00 81.50 86 THR A N 1
ATOM 682 C CA . THR A 1 86 ? -6.251 8.239 -4.397 1.00 81.50 86 THR A CA 1
ATOM 683 C C . THR A 1 86 ? -7.338 7.674 -3.486 1.00 81.50 86 THR A C 1
ATOM 685 O O . THR A 1 86 ? -7.979 8.434 -2.753 1.00 81.50 86 THR A O 1
ATOM 688 N N . PHE A 1 87 ? -7.533 6.349 -3.477 1.00 77.06 87 PHE A N 1
ATOM 689 C CA . PHE A 1 87 ? -8.484 5.706 -2.563 1.00 77.06 87 PHE A CA 1
ATOM 690 C C . PHE A 1 87 ? -8.146 5.998 -1.118 1.00 77.06 87 PHE A C 1
ATOM 692 O O . PHE A 1 87 ? -9.034 6.320 -0.323 1.00 77.06 87 PHE A O 1
ATOM 699 N N . LEU A 1 88 ? -6.862 5.964 -0.787 1.00 75.06 88 LEU A N 1
ATOM 700 C CA . LEU A 1 88 ? -6.467 6.201 0.572 1.00 75.06 88 LEU A CA 1
ATOM 701 C C . LEU A 1 88 ? -6.750 7.628 1.028 1.00 75.06 88 LEU A C 1
ATOM 703 O O . LEU A 1 88 ? -7.326 7.808 2.099 1.00 75.06 88 LEU A O 1
ATOM 707 N N . LEU A 1 89 ? -6.394 8.643 0.237 1.00 79.06 89 LEU A N 1
ATOM 708 C CA . LEU A 1 89 ? -6.672 10.041 0.587 1.00 79.06 89 LEU A CA 1
ATOM 709 C C . LEU A 1 89 ? -8.167 10.260 0.873 1.00 79.06 89 LEU A C 1
ATOM 711 O O . LEU A 1 89 ? -8.525 10.973 1.813 1.00 79.06 89 LEU A O 1
ATOM 715 N N . ARG A 1 90 ? -9.046 9.586 0.119 1.00 81.06 90 ARG A N 1
ATOM 716 C CA . ARG A 1 90 ? -10.499 9.609 0.347 1.00 81.06 90 ARG A CA 1
ATOM 717 C C . ARG A 1 90 ? -10.900 8.914 1.649 1.00 81.06 90 ARG A C 1
ATOM 719 O O . ARG A 1 90 ? -11.658 9.497 2.422 1.00 81.06 90 ARG A O 1
ATOM 726 N N . ILE A 1 91 ? -10.379 7.717 1.922 1.00 76.19 91 ILE A N 1
ATOM 727 C CA . ILE A 1 91 ? -10.641 6.990 3.177 1.00 76.19 91 ILE A CA 1
ATOM 728 C C . ILE A 1 91 ? -10.162 7.814 4.379 1.00 76.19 91 ILE A C 1
ATOM 730 O O . ILE A 1 91 ? -10.889 7.950 5.362 1.00 76.19 91 ILE A O 1
ATOM 734 N N . MET A 1 92 ? -8.984 8.434 4.287 1.00 73.44 92 MET A N 1
ATOM 735 C CA . MET A 1 92 ? -8.422 9.279 5.343 1.00 73.44 92 MET A CA 1
ATOM 736 C C . MET A 1 92 ? -9.290 10.484 5.651 1.00 73.44 92 MET A C 1
ATOM 738 O O . MET A 1 92 ? -9.547 10.771 6.821 1.00 73.44 92 MET A O 1
ATOM 742 N N . TRP A 1 93 ? -9.771 11.170 4.617 1.00 81.81 93 TRP A N 1
ATOM 743 C CA . TRP A 1 93 ? -10.688 12.291 4.777 1.00 81.81 93 TRP A CA 1
ATOM 744 C C . TRP A 1 93 ? -11.944 11.883 5.555 1.00 81.81 93 TRP A C 1
ATOM 746 O O . TRP A 1 93 ? -12.301 12.516 6.554 1.00 81.81 93 TRP A O 1
ATOM 756 N N . VAL A 1 94 ? -12.587 10.788 5.138 1.00 77.50 94 VAL A N 1
ATOM 757 C CA . VAL A 1 94 ? -13.800 10.267 5.785 1.00 77.50 94 VAL A CA 1
ATOM 758 C C . VAL A 1 94 ? -13.510 9.849 7.225 1.00 77.50 94 VAL A C 1
ATOM 760 O O . VAL A 1 94 ? -14.242 10.229 8.141 1.00 77.50 94 VAL A O 1
ATOM 763 N N . LEU A 1 95 ? -12.415 9.129 7.458 1.00 69.06 95 LEU A N 1
ATOM 764 C CA . LEU A 1 95 ? -12.085 8.610 8.777 1.00 69.06 95 LEU A CA 1
ATOM 765 C C . LEU A 1 95 ? -11.717 9.714 9.775 1.00 69.06 95 LEU A C 1
ATOM 767 O O . LEU A 1 95 ? -12.202 9.698 10.904 1.00 69.06 95 LEU A O 1
ATOM 771 N N . ILE A 1 96 ? -10.904 10.698 9.374 1.00 71.25 96 ILE A N 1
ATOM 772 C CA . ILE A 1 96 ? -10.570 11.857 10.220 1.00 71.25 96 ILE A CA 1
ATOM 773 C C . ILE A 1 96 ? -11.842 12.621 10.592 1.00 71.25 96 ILE A C 1
ATOM 775 O O . ILE A 1 96 ? -11.994 13.041 11.742 1.00 71.25 96 ILE A O 1
ATOM 779 N N . THR A 1 97 ? -12.768 12.757 9.643 1.00 75.31 97 THR A N 1
ATOM 780 C CA . THR A 1 97 ? -14.058 13.417 9.867 1.00 75.31 97 THR A CA 1
ATOM 781 C C . THR A 1 97 ? -14.895 12.664 10.905 1.00 75.31 97 THR A C 1
ATOM 783 O O . THR A 1 97 ? -15.386 13.273 11.855 1.00 75.31 97 THR A O 1
ATOM 786 N N . LYS A 1 98 ? -14.993 11.331 10.806 1.00 69.19 98 LYS A N 1
ATOM 787 C CA . LYS A 1 98 ? -15.727 10.493 11.773 1.00 69.19 98 LYS A CA 1
ATOM 788 C C . LYS A 1 98 ? -15.061 10.457 13.156 1.00 69.19 98 LYS A C 1
ATOM 790 O O . LYS A 1 98 ? -15.743 10.609 14.165 1.00 69.19 98 LYS A O 1
ATOM 795 N N . LEU A 1 99 ? -13.732 10.354 13.220 1.00 66.38 99 LEU A N 1
ATOM 796 C CA . LEU A 1 99 ? -12.963 10.352 14.474 1.00 66.38 99 LEU A CA 1
ATOM 797 C C . LEU A 1 99 ? -12.960 11.706 15.195 1.00 66.38 99 LEU A C 1
ATOM 799 O O . LEU A 1 99 ? -12.756 11.755 16.407 1.00 66.38 99 LEU A O 1
ATOM 803 N N . ARG A 1 100 ? -13.153 12.821 14.479 1.00 67.44 100 ARG A N 1
ATOM 804 C CA . ARG A 1 100 ? -13.326 14.142 15.102 1.00 67.44 100 ARG A CA 1
ATOM 805 C C . ARG A 1 100 ? -14.658 14.238 15.857 1.00 67.44 100 ARG A C 1
ATOM 807 O O . ARG A 1 100 ? -14.716 14.959 16.846 1.00 67.44 100 ARG A O 1
ATOM 814 N N . SER A 1 101 ? -15.683 13.504 15.423 1.00 69.94 101 SER A N 1
ATOM 815 C CA . SER A 1 101 ? -17.031 13.550 16.002 1.00 69.94 101 SER A CA 1
ATOM 816 C C . SER A 1 101 ? -17.186 12.761 17.313 1.00 69.94 101 SER A C 1
ATOM 818 O O . SER A 1 101 ? -18.091 13.064 18.082 1.00 69.94 101 SER A O 1
ATOM 820 N N . ALA A 1 102 ? -16.335 11.766 17.587 1.00 65.94 102 ALA A N 1
ATOM 821 C CA . ALA A 1 102 ? -16.412 10.904 18.774 1.00 65.94 102 ALA A CA 1
ATOM 822 C C . ALA A 1 102 ? -15.370 11.335 19.826 1.00 65.94 102 ALA A C 1
ATOM 824 O O . ALA A 1 102 ? -14.219 10.899 19.801 1.00 65.94 102 ALA A O 1
ATOM 825 N N . ASN A 1 103 ? -15.733 12.258 20.717 1.00 56.91 103 ASN A N 1
ATOM 826 C CA . ASN A 1 103 ? -14.782 12.938 21.603 1.00 56.91 103 ASN A CA 1
ATOM 827 C C . ASN A 1 103 ? -14.839 12.402 23.052 1.00 56.91 103 ASN A C 1
ATOM 829 O O . ASN A 1 103 ? -15.551 12.959 23.879 1.00 56.91 103 ASN A O 1
ATOM 833 N N . THR A 1 104 ? -14.065 11.354 23.380 1.00 69.00 104 THR A N 1
ATOM 834 C CA . THR A 1 104 ? -13.736 10.986 24.781 1.00 69.00 104 THR A CA 1
ATOM 835 C C . THR A 1 104 ? -12.215 10.830 24.981 1.00 69.00 104 THR A C 1
ATOM 837 O O . THR A 1 104 ? -11.464 10.678 24.013 1.00 69.00 104 THR A O 1
ATOM 840 N N . VAL A 1 105 ? -11.726 10.926 26.227 1.00 61.53 105 VAL A N 1
ATOM 841 C CA . VAL A 1 105 ? -10.283 11.000 26.565 1.00 61.53 105 VAL A CA 1
ATOM 842 C C . VAL A 1 105 ? -9.528 9.714 26.199 1.00 61.53 105 VAL A C 1
ATOM 844 O O . VAL A 1 105 ? -8.462 9.796 25.586 1.00 61.53 105 VAL A O 1
ATOM 847 N N . GLU A 1 106 ? -10.122 8.546 26.456 1.00 62.09 106 GLU A N 1
ATOM 848 C CA . GLU A 1 106 ? -9.637 7.230 26.004 1.00 62.09 106 GLU A CA 1
ATOM 849 C C . GLU A 1 106 ? -9.552 7.183 24.466 1.00 62.09 106 GLU A C 1
ATOM 851 O O . GLU A 1 106 ? -8.530 6.813 23.880 1.00 62.09 106 GLU A O 1
ATOM 856 N N . THR A 1 107 ? -10.583 7.688 23.779 1.00 61.88 107 THR A N 1
ATOM 857 C CA . THR A 1 107 ? -10.639 7.765 22.310 1.00 61.88 107 THR A CA 1
ATOM 858 C C . THR A 1 107 ? -9.526 8.641 21.721 1.00 61.88 107 THR A C 1
ATOM 860 O O . THR A 1 107 ? -9.123 8.425 20.580 1.00 61.88 107 THR A O 1
ATOM 863 N N . ARG A 1 108 ? -8.947 9.591 22.471 1.00 63.41 108 ARG A N 1
ATOM 864 C CA . ARG A 1 108 ? -7.869 10.475 21.979 1.00 63.41 108 ARG A CA 1
ATOM 865 C C . ARG A 1 108 ? -6.547 9.733 21.758 1.00 63.41 108 ARG A C 1
ATOM 867 O O . ARG A 1 108 ? -5.825 10.071 20.815 1.00 63.41 108 ARG A O 1
ATOM 874 N N . GLN A 1 109 ? -6.228 8.735 22.583 1.00 63.12 109 GLN A N 1
ATOM 875 C CA . GLN A 1 109 ? -5.013 7.923 22.436 1.00 63.12 109 GLN A CA 1
ATOM 876 C C . GLN A 1 109 ? -5.177 6.889 21.316 1.00 63.12 109 GLN A C 1
ATOM 878 O O . GLN A 1 109 ? -4.310 6.796 20.443 1.00 63.12 109 GLN A O 1
ATOM 883 N N . TYR A 1 110 ? -6.339 6.229 21.249 1.00 61.66 110 TYR A N 1
ATOM 884 C CA . TYR A 1 110 ? -6.699 5.358 20.125 1.00 61.66 110 TYR A CA 1
ATOM 885 C C . TYR A 1 110 ? -6.756 6.128 18.799 1.00 61.66 110 TYR A C 1
ATOM 887 O O . TYR A 1 110 ? -6.257 5.637 17.792 1.00 61.66 110 TYR A O 1
ATOM 895 N N . ARG A 1 111 ? -7.225 7.385 18.791 1.00 65.94 111 ARG A N 1
ATOM 896 C CA . ARG A 1 111 ? -7.199 8.258 17.605 1.00 65.94 111 ARG A CA 1
ATOM 897 C C . ARG A 1 111 ? -5.783 8.536 17.123 1.00 65.94 111 ARG A C 1
ATOM 899 O O . ARG A 1 111 ? -5.569 8.597 15.920 1.00 65.94 111 ARG A O 1
ATOM 906 N N . LYS A 1 112 ? -4.817 8.735 18.024 1.00 65.44 112 LYS A N 1
ATOM 907 C CA . LYS A 1 112 ? -3.417 8.980 17.636 1.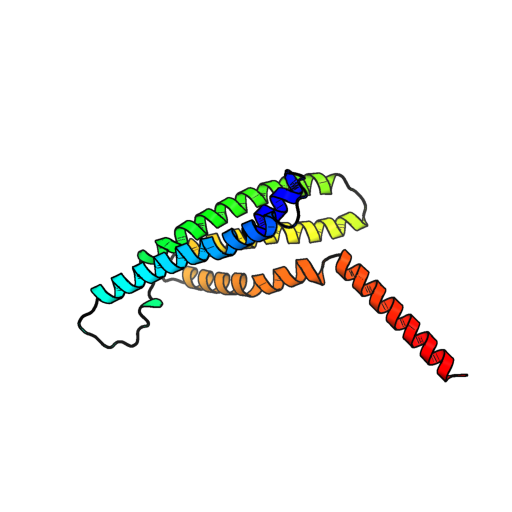00 65.44 112 LYS A CA 1
ATOM 908 C C . LYS A 1 112 ? -2.790 7.736 17.008 1.00 65.44 112 LYS A C 1
ATOM 910 O O . LYS A 1 112 ? -2.181 7.857 15.951 1.00 65.44 112 LYS A O 1
ATOM 915 N N . ALA A 1 113 ? -2.991 6.568 17.617 1.00 67.56 113 ALA A N 1
ATOM 916 C CA . ALA A 1 113 ? -2.470 5.302 17.105 1.00 67.56 113 ALA A CA 1
ATOM 917 C C . ALA A 1 113 ? -3.149 4.889 15.789 1.00 67.56 113 ALA A C 1
ATOM 919 O O . ALA A 1 113 ? -2.457 4.603 14.819 1.00 67.56 113 ALA A O 1
ATOM 920 N N . ALA A 1 114 ? -4.481 4.957 15.713 1.00 67.62 114 ALA A N 1
ATOM 921 C CA . ALA A 1 114 ? -5.236 4.676 14.493 1.00 67.62 114 ALA A CA 1
ATOM 922 C C . ALA A 1 114 ? -4.912 5.680 13.377 1.00 67.62 114 ALA A C 1
ATOM 924 O O . ALA A 1 114 ? -4.759 5.294 12.227 1.00 67.62 114 ALA A O 1
ATOM 925 N N . LYS A 1 115 ? -4.728 6.967 13.700 1.00 70.94 115 LYS A N 1
ATOM 926 C CA . LYS A 1 115 ? -4.262 7.959 12.722 1.00 70.94 115 LYS A CA 1
ATOM 927 C C . LYS A 1 115 ? -2.864 7.614 12.210 1.00 70.94 115 LYS A C 1
ATOM 929 O O . LYS A 1 115 ? -2.663 7.665 11.008 1.00 70.94 115 LYS A O 1
ATOM 934 N N . ALA A 1 116 ? -1.917 7.269 13.084 1.00 71.19 116 ALA A N 1
ATOM 935 C CA . ALA A 1 116 ? -0.563 6.891 12.670 1.00 71.19 116 ALA A CA 1
ATOM 936 C C . ALA A 1 116 ? -0.579 5.640 11.783 1.00 71.19 116 ALA A C 1
ATOM 938 O O . ALA A 1 116 ? -0.002 5.654 10.702 1.00 71.19 116 ALA A O 1
ATOM 939 N N . LEU A 1 117 ? -1.329 4.619 12.199 1.00 69.81 117 LEU A N 1
ATOM 940 C CA . LEU A 1 117 ? -1.589 3.392 11.457 1.00 69.81 117 LEU A CA 1
ATOM 941 C C . LEU A 1 117 ? -2.126 3.666 10.046 1.00 69.81 117 LEU A C 1
ATOM 943 O O . LEU A 1 117 ? -1.581 3.188 9.057 1.00 69.81 117 LEU A O 1
ATOM 947 N N . LEU A 1 118 ? -3.187 4.465 9.950 1.00 68.56 118 LEU A N 1
ATOM 948 C CA . LEU A 1 118 ? -3.845 4.767 8.684 1.00 68.56 118 LEU A CA 1
ATOM 949 C C . LEU A 1 118 ? -3.073 5.747 7.806 1.00 68.56 118 LEU A C 1
ATOM 951 O O . LEU A 1 118 ? -3.241 5.717 6.594 1.00 68.56 118 LEU A O 1
ATOM 955 N N . VAL A 1 119 ? -2.206 6.581 8.388 1.00 67.31 119 VAL A N 1
ATOM 956 C CA . VAL A 1 119 ? -1.194 7.354 7.647 1.00 67.31 119 VAL A CA 1
ATOM 957 C C . VAL A 1 119 ? -0.055 6.451 7.158 1.00 67.31 119 VAL A C 1
ATOM 959 O O . VAL A 1 119 ? 0.564 6.765 6.146 1.00 67.31 119 VAL A O 1
ATOM 962 N N . LEU A 1 120 ? 0.205 5.312 7.803 1.00 68.88 120 LEU A N 1
ATOM 963 C CA . LEU A 1 120 ? 1.246 4.364 7.394 1.00 68.88 120 LEU A CA 1
ATOM 964 C C . LEU A 1 120 ? 0.837 3.477 6.208 1.00 68.88 120 LEU A C 1
ATOM 966 O O . LEU A 1 120 ? 1.655 3.215 5.331 1.00 68.88 120 LEU A O 1
ATOM 970 N N . ILE A 1 121 ? -0.431 3.066 6.135 1.00 70.56 121 ILE A N 1
ATOM 971 C CA . ILE A 1 121 ? -0.984 2.289 5.009 1.00 70.56 121 ILE A CA 1
ATOM 972 C C . ILE A 1 121 ? -0.716 2.928 3.623 1.00 70.56 121 ILE A C 1
ATOM 974 O O . ILE A 1 121 ? -0.288 2.204 2.725 1.00 70.56 121 ILE A O 1
ATOM 978 N N . PRO A 1 122 ? -0.900 4.246 3.388 1.00 59.69 122 PRO A N 1
ATOM 979 C CA . PRO A 1 122 ? -0.536 4.867 2.110 1.00 59.69 122 PRO A CA 1
ATOM 980 C C . PRO A 1 122 ? 0.942 5.112 1.976 1.00 59.69 122 PRO A C 1
ATOM 982 O O . PRO A 1 122 ? 1.435 5.142 0.854 1.00 59.69 122 PRO A O 1
ATOM 985 N N . LEU A 1 123 ? 1.637 5.314 3.096 1.00 64.88 123 LEU A N 1
ATOM 986 C CA . LEU A 1 123 ? 3.070 5.486 3.084 1.00 64.88 123 LEU A CA 1
ATOM 987 C C . LEU A 1 123 ? 3.694 4.254 2.435 1.00 64.88 123 LEU A C 1
ATOM 989 O O . LEU A 1 123 ? 4.593 4.436 1.646 1.00 64.88 123 LEU A O 1
ATOM 993 N N . PHE A 1 124 ? 3.134 3.050 2.603 1.00 67.00 124 PHE A N 1
ATOM 994 C CA . PHE A 1 124 ? 3.544 1.852 1.860 1.00 67.00 124 PHE A CA 1
ATOM 995 C C . PHE A 1 124 ? 3.366 1.910 0.337 1.00 67.00 124 PHE A C 1
ATOM 997 O O . PHE A 1 124 ? 4.137 1.272 -0.376 1.00 67.00 124 PHE A O 1
ATOM 1004 N N . GLY A 1 125 ? 2.386 2.657 -0.177 1.00 65.44 125 GLY A N 1
ATOM 1005 C CA . GLY A 1 125 ? 2.236 2.901 -1.616 1.00 65.44 125 GLY A CA 1
ATOM 1006 C C . GLY A 1 125 ? 3.136 4.033 -2.121 1.00 65.44 125 GLY A C 1
ATOM 1007 O O . GLY A 1 125 ? 3.718 3.939 -3.198 1.00 65.44 125 GLY A O 1
ATOM 1008 N N . ILE A 1 126 ? 3.300 5.086 -1.317 1.00 66.38 126 ILE A N 1
ATOM 1009 C CA . ILE A 1 126 ? 4.144 6.246 -1.631 1.00 66.38 126 ILE A CA 1
ATOM 1010 C C . ILE A 1 126 ? 5.629 5.889 -1.524 1.00 66.38 126 ILE A C 1
ATOM 1012 O O . ILE A 1 126 ? 6.404 6.301 -2.377 1.00 66.38 126 ILE A O 1
ATOM 1016 N N . THR A 1 127 ? 6.048 5.102 -0.531 1.00 71.06 127 THR A N 1
ATOM 1017 C CA . THR A 1 127 ? 7.438 4.646 -0.397 1.00 71.06 127 THR A CA 1
ATOM 1018 C C . THR A 1 127 ? 7.835 3.795 -1.586 1.00 71.06 127 THR A C 1
ATOM 1020 O O . THR A 1 127 ? 8.949 3.948 -2.064 1.00 71.06 127 THR A O 1
ATOM 1023 N N . TYR A 1 128 ? 6.923 2.986 -2.132 1.00 69.31 128 TYR A N 1
ATOM 1024 C CA . TYR A 1 128 ? 7.151 2.261 -3.383 1.00 69.31 128 TYR A CA 1
ATOM 1025 C C . TYR A 1 128 ? 7.296 3.188 -4.602 1.00 69.31 128 TYR A C 1
ATOM 1027 O O . TYR A 1 128 ? 8.160 2.946 -5.440 1.00 69.31 128 TYR A O 1
ATOM 1035 N N . LEU A 1 129 ? 6.508 4.268 -4.691 1.00 67.06 129 LEU A N 1
ATOM 1036 C CA . LEU A 1 129 ? 6.662 5.280 -5.749 1.00 67.06 129 LEU A CA 1
ATOM 1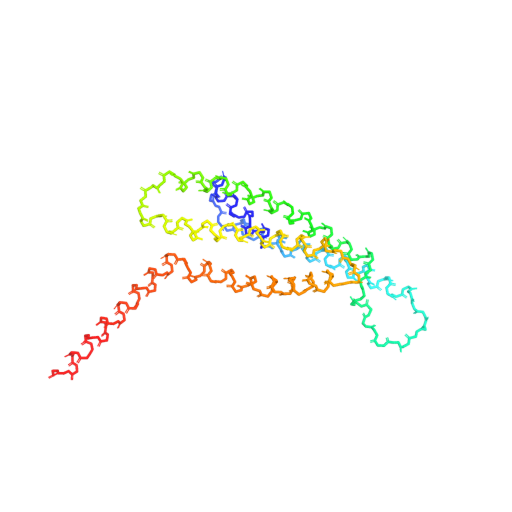037 C C . LEU A 1 129 ? 7.990 6.030 -5.638 1.00 67.06 129 LEU A C 1
ATOM 1039 O O . LEU A 1 129 ? 8.674 6.207 -6.639 1.00 67.06 129 LEU A O 1
ATOM 1043 N N . VAL A 1 130 ? 8.370 6.429 -4.423 1.00 66.19 130 VAL A N 1
ATOM 1044 C CA . VAL A 1 130 ? 9.671 7.049 -4.148 1.00 66.19 130 VAL A CA 1
ATOM 1045 C C . VAL A 1 130 ? 10.776 6.095 -4.589 1.00 66.19 130 VAL A C 1
ATOM 1047 O O . VAL A 1 130 ? 11.643 6.498 -5.350 1.00 66.19 130 VAL A O 1
ATOM 1050 N N . VAL A 1 131 ? 10.686 4.819 -4.207 1.00 65.69 131 VAL A N 1
ATOM 1051 C CA . VAL A 1 131 ? 11.623 3.749 -4.577 1.00 65.69 131 VAL A CA 1
ATOM 1052 C C . VAL A 1 131 ? 11.776 3.556 -6.091 1.00 65.69 131 VAL A C 1
ATOM 1054 O O . VAL A 1 131 ? 12.892 3.297 -6.534 1.00 65.69 131 VAL A O 1
ATOM 1057 N N . LEU A 1 132 ? 10.697 3.678 -6.868 1.00 64.38 132 LEU A N 1
ATOM 1058 C CA . LEU A 1 132 ? 10.726 3.561 -8.333 1.00 64.38 132 LEU A CA 1
ATOM 1059 C C . LEU A 1 132 ? 11.220 4.837 -9.030 1.00 64.38 132 LEU A C 1
ATOM 1061 O O . LEU A 1 132 ? 11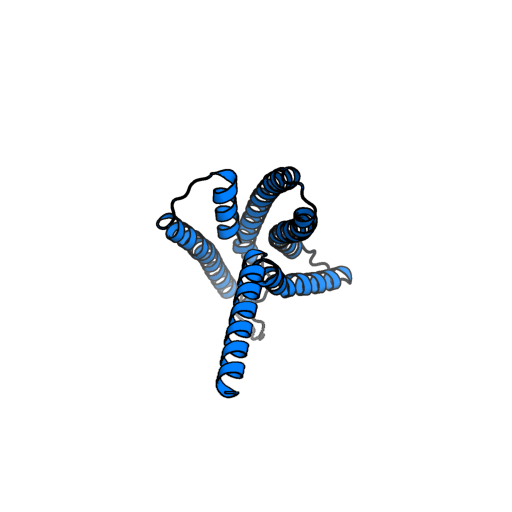.830 4.750 -10.087 1.00 64.38 132 LEU A O 1
ATOM 1065 N N . ALA A 1 133 ? 10.978 6.011 -8.444 1.00 63.97 133 ALA A N 1
ATOM 1066 C CA . ALA A 1 133 ? 11.390 7.309 -8.985 1.00 63.97 133 ALA A CA 1
ATOM 1067 C C . ALA A 1 133 ? 12.789 7.761 -8.515 1.00 63.97 133 ALA A C 1
ATOM 1069 O O . ALA A 1 133 ? 13.190 8.896 -8.777 1.00 63.97 133 ALA A O 1
ATOM 1070 N N . GLY A 1 134 ? 13.511 6.912 -7.779 1.00 61.53 134 GLY A N 1
ATOM 1071 C CA . GLY A 1 134 ? 14.817 7.242 -7.220 1.00 61.53 134 GLY A CA 1
ATOM 1072 C C . GLY A 1 134 ? 15.855 7.514 -8.313 1.00 61.53 134 GLY A C 1
ATOM 1073 O O . GLY A 1 134 ? 16.008 6.677 -9.202 1.00 61.53 134 GLY A O 1
ATOM 1074 N N . PRO A 1 135 ? 16.589 8.642 -8.264 1.00 57.22 135 PRO A N 1
ATOM 1075 C CA . PRO A 1 135 ? 17.613 8.935 -9.257 1.00 57.22 135 PRO A CA 1
ATOM 1076 C C . PRO A 1 135 ? 18.720 7.876 -9.210 1.00 57.22 135 PRO A C 1
ATOM 1078 O O . PRO A 1 135 ? 19.270 7.586 -8.146 1.00 57.22 135 PRO A O 1
ATOM 1081 N N . SER A 1 136 ? 19.082 7.340 -10.376 1.00 55.69 136 SER A N 1
ATOM 1082 C CA . SER A 1 136 ? 20.220 6.433 -10.594 1.00 55.69 136 SER A CA 1
ATOM 1083 C C . SER A 1 136 ? 21.570 7.163 -10.548 1.00 55.69 136 SER A C 1
ATOM 1085 O O . SER A 1 136 ? 22.525 6.762 -11.209 1.00 55.69 136 SER A O 1
ATOM 1087 N N . GLU A 1 137 ? 21.642 8.277 -9.824 1.00 57.94 137 GLU A N 1
ATOM 1088 C CA . GLU A 1 137 ? 22.838 9.104 -9.739 1.00 57.94 137 GLU A CA 1
ATOM 1089 C C . GLU A 1 137 ? 23.879 8.374 -8.886 1.00 57.94 137 GLU A C 1
ATOM 1091 O O . GLU A 1 137 ? 23.693 8.137 -7.686 1.00 57.94 137 GLU A O 1
ATOM 1096 N N . SER A 1 138 ? 24.987 8.005 -9.526 1.00 58.00 138 SER A N 1
ATOM 1097 C CA . SER A 1 138 ? 26.168 7.418 -8.903 1.00 58.00 138 SER A CA 1
ATOM 1098 C C . SER A 1 138 ? 26.853 8.459 -8.014 1.00 58.00 138 SER A C 1
ATOM 1100 O O . SER A 1 138 ? 27.775 9.156 -8.430 1.00 58.00 138 SER A O 1
ATOM 1102 N N . GLY A 1 139 ? 26.368 8.596 -6.782 1.00 73.56 139 GLY A N 1
ATOM 1103 C CA . GLY A 1 139 ? 26.900 9.517 -5.783 1.00 73.56 139 GLY A CA 1
ATOM 1104 C C . GLY A 1 139 ? 26.407 9.199 -4.371 1.00 73.56 139 GLY A C 1
ATOM 1105 O O . GLY A 1 139 ? 25.629 8.267 -4.155 1.00 73.56 139 GLY A O 1
ATOM 1106 N N . LEU A 1 140 ? 26.832 10.006 -3.392 1.00 74.38 140 LEU A N 1
ATOM 1107 C CA . LEU A 1 140 ? 26.446 9.858 -1.978 1.00 74.38 140 LEU A CA 1
ATOM 1108 C C . LEU A 1 140 ? 24.917 9.800 -1.801 1.00 74.38 140 LEU A C 1
ATOM 1110 O O . LEU A 1 140 ? 24.403 9.007 -1.014 1.00 74.38 140 LEU A O 1
ATOM 1114 N N . MET A 1 141 ? 24.189 10.603 -2.582 1.00 72.81 141 MET A N 1
ATOM 1115 C CA . MET A 1 141 ? 22.729 10.656 -2.557 1.00 72.81 141 MET A CA 1
ATOM 1116 C C . MET A 1 141 ? 22.088 9.342 -3.037 1.00 72.81 141 MET A C 1
ATOM 1118 O O . MET A 1 141 ? 21.129 8.888 -2.417 1.00 72.81 141 MET A O 1
ATOM 1122 N N . GLY A 1 142 ? 22.645 8.688 -4.062 1.00 77.38 142 GLY A N 1
ATOM 1123 C CA . GLY A 1 142 ? 22.183 7.380 -4.537 1.00 77.38 142 GLY A CA 1
ATOM 1124 C C . GLY A 1 142 ? 22.379 6.277 -3.493 1.00 77.38 142 GLY A C 1
ATOM 1125 O O . GLY A 1 142 ? 21.470 5.484 -3.244 1.00 77.38 142 GLY A O 1
ATOM 1126 N N . HIS A 1 143 ? 23.516 6.272 -2.788 1.00 78.38 143 HIS A N 1
ATOM 1127 C CA . HIS A 1 143 ? 23.743 5.336 -1.680 1.00 78.38 143 HIS A CA 1
ATOM 1128 C C . HIS A 1 143 ? 22.805 5.578 -0.496 1.00 78.38 143 HIS A C 1
ATOM 1130 O O . HIS A 1 143 ? 22.213 4.627 0.016 1.00 78.38 143 HIS A O 1
ATOM 1136 N N . MET A 1 144 ? 22.616 6.834 -0.083 1.00 79.81 144 MET A N 1
ATOM 1137 C CA . MET A 1 144 ? 21.649 7.169 0.968 1.00 79.81 144 MET A CA 1
ATOM 1138 C C . MET A 1 144 ? 20.233 6.743 0.581 1.00 79.81 144 MET A C 1
ATOM 1140 O O . MET A 1 144 ? 19.499 6.195 1.405 1.00 79.81 144 MET A O 1
ATOM 1144 N N . PHE A 1 145 ? 19.866 6.946 -0.682 1.00 80.00 145 PHE A N 1
ATOM 1145 C CA . PHE A 1 145 ? 18.576 6.541 -1.213 1.00 80.00 145 PHE A CA 1
ATOM 1146 C C . PHE A 1 145 ? 18.398 5.015 -1.206 1.00 80.00 145 PHE A C 1
ATOM 1148 O O . PHE A 1 145 ? 17.359 4.517 -0.773 1.00 80.00 145 PHE A O 1
ATOM 1155 N N . ALA A 1 146 ? 19.426 4.260 -1.601 1.00 77.81 146 ALA A N 1
ATOM 1156 C CA . ALA A 1 146 ? 19.417 2.799 -1.576 1.00 77.81 146 ALA A CA 1
ATOM 1157 C C . ALA A 1 146 ? 19.286 2.235 -0.149 1.00 77.81 146 ALA A C 1
ATOM 1159 O O . ALA A 1 146 ? 18.494 1.320 0.086 1.00 77.81 146 ALA A O 1
ATOM 1160 N N . VAL A 1 147 ? 20.006 2.810 0.819 1.00 82.56 147 VAL A N 1
ATOM 1161 C CA . VAL A 1 147 ? 19.903 2.420 2.236 1.00 82.56 147 VAL A CA 1
ATOM 1162 C C . VAL A 1 147 ? 18.513 2.740 2.783 1.00 82.56 147 VAL A C 1
ATOM 1164 O O . VAL A 1 147 ? 17.880 1.880 3.396 1.00 82.56 147 VAL A O 1
ATOM 1167 N N . LEU A 1 148 ? 17.994 3.941 2.517 1.00 80.62 148 LEU A N 1
ATOM 1168 C CA . LEU A 1 148 ? 16.650 4.334 2.938 1.00 80.62 148 LEU A CA 1
ATOM 1169 C C . LEU A 1 148 ? 15.586 3.402 2.343 1.00 80.62 148 LEU A C 1
ATOM 1171 O O . LEU A 1 148 ? 14.704 2.938 3.064 1.00 80.62 148 LEU A O 1
ATOM 1175 N N . ARG A 1 149 ? 15.704 3.062 1.055 1.00 78.69 149 ARG A N 1
ATOM 1176 C CA . ARG A 1 149 ? 14.858 2.066 0.383 1.00 78.69 149 ARG A CA 1
ATOM 1177 C C . ARG A 1 149 ? 14.891 0.723 1.108 1.00 78.69 149 ARG A C 1
ATOM 1179 O O . ARG A 1 149 ? 13.829 0.176 1.400 1.00 78.69 149 ARG A O 1
ATOM 1186 N N . ALA A 1 150 ? 16.077 0.198 1.410 1.00 82.25 150 ALA A N 1
ATOM 1187 C CA . ALA A 1 150 ? 16.226 -1.094 2.078 1.00 82.25 150 ALA A CA 1
ATOM 1188 C C . ALA A 1 150 ? 15.594 -1.097 3.482 1.00 82.25 150 ALA A C 1
ATOM 1190 O O . ALA A 1 150 ? 14.895 -2.044 3.853 1.00 82.25 150 ALA A O 1
ATOM 1191 N N . VAL A 1 151 ? 15.769 -0.017 4.247 1.00 84.00 151 VAL A N 1
ATOM 1192 C CA . VAL A 1 151 ? 15.172 0.136 5.584 1.00 84.00 151 VAL A CA 1
ATOM 1193 C C . VAL A 1 151 ? 13.649 0.246 5.504 1.00 84.00 151 VAL A C 1
ATOM 1195 O O . VAL A 1 151 ? 12.937 -0.449 6.228 1.00 84.00 151 VAL A O 1
ATOM 1198 N N . LEU A 1 152 ? 13.119 1.078 4.606 1.00 80.38 152 LEU A N 1
ATOM 1199 C CA . LEU A 1 152 ? 11.672 1.255 4.447 1.00 80.38 152 LEU A CA 1
ATOM 1200 C C . LEU A 1 152 ? 10.982 -0.033 3.987 1.00 80.38 152 LEU A C 1
ATOM 1202 O O . LEU A 1 152 ? 9.897 -0.355 4.471 1.00 80.38 152 LEU A O 1
ATOM 1206 N N . LEU A 1 153 ? 11.613 -0.786 3.084 1.00 79.19 153 LEU A N 1
ATOM 1207 C CA . LEU A 1 153 ? 11.053 -2.032 2.567 1.00 79.19 153 LEU A CA 1
ATOM 1208 C C . LEU A 1 153 ? 11.113 -3.165 3.602 1.00 79.19 153 LEU A C 1
ATOM 1210 O O . LEU A 1 153 ? 10.145 -3.904 3.759 1.00 79.19 153 LEU A O 1
ATOM 1214 N N . SER A 1 154 ? 12.207 -3.279 4.357 1.00 84.31 154 SER A N 1
ATOM 1215 C CA . SER A 1 154 ? 12.353 -4.311 5.398 1.00 84.31 154 SER A CA 1
ATOM 1216 C C . SER A 1 154 ? 11.448 -4.070 6.610 1.00 84.31 154 SER A C 1
ATOM 1218 O O . SER A 1 154 ? 10.870 -5.008 7.160 1.00 84.31 154 SER A O 1
ATOM 1220 N N . THR A 1 155 ? 11.256 -2.811 7.010 1.00 83.06 155 THR A N 1
ATOM 1221 C CA . THR A 1 155 ? 10.400 -2.449 8.154 1.00 83.06 155 THR A CA 1
ATOM 1222 C C . THR A 1 155 ? 8.908 -2.445 7.826 1.00 83.06 155 THR A C 1
ATOM 1224 O O . THR A 1 155 ? 8.081 -2.401 8.743 1.00 83.06 155 THR A O 1
ATOM 1227 N N . GLN A 1 156 ? 8.535 -2.526 6.545 1.00 81.44 156 GLN A N 1
ATOM 1228 C CA . GLN A 1 156 ? 7.141 -2.495 6.104 1.00 81.44 156 GLN A CA 1
ATOM 1229 C C . GLN A 1 156 ? 6.326 -3.659 6.676 1.00 81.44 156 GLN A C 1
ATOM 1231 O O . GLN A 1 156 ? 5.293 -3.421 7.302 1.00 81.44 156 GLN A O 1
ATOM 1236 N N . GLY A 1 157 ? 6.799 -4.901 6.536 1.00 81.62 157 GLY A N 1
ATOM 1237 C CA . GLY A 1 157 ? 6.085 -6.079 7.047 1.00 81.62 157 GLY A CA 1
ATOM 1238 C C . GLY A 1 157 ? 5.950 -6.084 8.574 1.00 81.62 157 GLY A C 1
ATOM 1239 O O . GLY A 1 157 ? 4.874 -6.364 9.105 1.00 81.62 157 GLY A O 1
ATOM 1240 N N . PHE A 1 158 ? 7.017 -5.696 9.279 1.00 83.50 158 PHE A N 1
ATOM 1241 C CA . PHE A 1 158 ? 7.001 -5.531 10.736 1.00 83.50 158 PHE A CA 1
ATOM 1242 C C . PHE A 1 158 ? 5.986 -4.474 11.177 1.00 83.50 158 PHE A C 1
ATOM 1244 O O . PHE A 1 158 ? 5.201 -4.695 12.096 1.00 83.50 158 PHE A O 1
ATOM 1251 N N . SER A 1 159 ? 5.976 -3.332 10.492 1.00 79.00 159 SER A N 1
ATOM 1252 C CA . SER A 1 159 ? 5.044 -2.257 10.794 1.00 79.00 159 SER A CA 1
ATOM 1253 C C . SER A 1 159 ? 3.613 -2.737 10.593 1.00 79.00 159 SER A C 1
ATOM 1255 O O . SER A 1 159 ? 2.832 -2.598 11.518 1.00 79.00 159 SER A O 1
ATOM 1257 N N . VAL A 1 160 ? 3.270 -3.378 9.468 1.00 78.94 160 VAL A N 1
ATOM 1258 C CA . VAL A 1 160 ? 1.911 -3.908 9.224 1.00 78.94 160 VAL A CA 1
ATOM 1259 C C . VAL A 1 160 ? 1.449 -4.839 10.350 1.00 78.94 160 VAL A C 1
ATOM 1261 O O . VAL A 1 160 ? 0.350 -4.652 10.875 1.00 78.94 160 VAL A O 1
ATOM 1264 N N . SER A 1 161 ? 2.274 -5.805 10.764 1.00 80.94 161 SER A N 1
ATOM 1265 C CA . SER A 1 161 ? 1.891 -6.779 11.796 1.00 80.94 161 SER A CA 1
ATOM 1266 C C . SER A 1 161 ? 1.719 -6.141 13.176 1.00 80.94 161 SER A C 1
ATOM 1268 O O . SER A 1 161 ? 0.721 -6.406 13.851 1.00 80.94 161 SER A O 1
ATOM 1270 N N . LEU A 1 162 ? 2.623 -5.237 13.574 1.00 78.31 162 LEU A N 1
ATOM 1271 C CA . LEU A 1 162 ? 2.526 -4.468 14.820 1.00 78.31 162 LEU A CA 1
ATOM 1272 C C . LEU A 1 162 ? 1.168 -3.773 14.944 1.00 78.31 162 LEU A C 1
ATOM 1274 O O . LEU A 1 162 ? 0.554 -3.713 16.003 1.00 78.31 162 LEU A O 1
ATOM 1278 N N . PHE A 1 163 ? 0.690 -3.260 13.831 1.00 73.56 163 PHE A N 1
ATOM 1279 C CA . PHE A 1 163 ? -0.377 -2.291 13.774 1.00 73.56 163 PHE A CA 1
ATOM 1280 C C . PHE A 1 163 ? -1.759 -2.918 13.551 1.00 73.56 163 PHE A C 1
ATOM 1282 O O . PHE A 1 163 ? -2.713 -2.541 14.232 1.00 73.56 163 PHE A O 1
ATOM 1289 N N . TYR A 1 164 ? -1.859 -3.903 12.654 1.00 72.75 164 TYR A N 1
ATOM 1290 C CA . TYR A 1 164 ? -3.096 -4.654 12.410 1.00 72.75 164 TYR A CA 1
ATOM 1291 C C . TYR A 1 164 ? -3.350 -5.748 13.452 1.00 72.75 164 TYR A C 1
ATOM 1293 O O . TYR A 1 164 ? -4.506 -6.022 13.769 1.00 72.75 164 TYR A O 1
ATOM 1301 N N . CYS A 1 165 ? -2.292 -6.361 13.995 1.00 77.94 165 CYS A N 1
ATOM 1302 C CA . CYS A 1 165 ? -2.414 -7.474 14.936 1.00 77.94 165 CYS A CA 1
ATOM 1303 C C . CYS A 1 165 ? -2.193 -7.017 16.385 1.00 77.94 165 CYS A C 1
ATOM 1305 O O . CYS A 1 165 ? -3.117 -7.047 17.194 1.00 77.94 165 CYS A O 1
ATOM 1307 N N . PHE A 1 166 ? -0.993 -6.535 16.723 1.00 73.88 166 PHE A N 1
ATOM 1308 C CA . PHE A 1 166 ? -0.617 -6.314 18.128 1.00 73.88 166 PHE A CA 1
ATOM 1309 C C . PHE A 1 166 ? -1.252 -5.070 18.767 1.00 73.88 166 PHE A C 1
ATOM 1311 O O . PHE A 1 166 ? -1.606 -5.084 19.948 1.00 73.88 166 PHE A O 1
ATOM 1318 N N . LEU A 1 167 ? -1.394 -3.979 18.014 1.00 68.38 167 LEU A N 1
ATOM 1319 C CA . LEU A 1 167 ? -1.951 -2.714 18.503 1.00 68.38 167 LEU A CA 1
ATOM 1320 C C . LEU A 1 167 ? -3.469 -2.612 18.344 1.00 68.38 167 LEU A C 1
ATOM 1322 O O . LEU A 1 167 ? -4.060 -1.644 18.830 1.00 68.38 167 LEU A O 1
ATOM 1326 N N . ASN A 1 168 ? -4.108 -3.603 17.723 1.00 75.75 168 ASN A N 1
ATOM 1327 C CA . ASN A 1 168 ? -5.554 -3.629 17.585 1.00 75.75 168 ASN A CA 1
ATOM 1328 C C . ASN A 1 168 ? -6.213 -3.753 18.972 1.00 75.75 168 ASN A C 1
ATOM 1330 O O . ASN A 1 168 ? -5.908 -4.658 19.754 1.00 75.75 168 ASN A O 1
ATOM 1334 N N . SER A 1 169 ? -7.104 -2.814 19.300 1.00 67.94 169 SER A N 1
ATOM 1335 C CA . SER A 1 169 ? -7.803 -2.771 20.587 1.00 67.94 169 SER A CA 1
ATOM 1336 C C . SER A 1 169 ? -8.661 -4.006 20.824 1.00 67.94 169 SER A C 1
ATOM 1338 O O . SER A 1 169 ? -8.737 -4.470 21.959 1.00 67.94 169 SER A O 1
ATOM 1340 N N . GLU A 1 170 ? -9.262 -4.560 19.772 1.00 72.69 170 GLU A N 1
ATOM 1341 C CA . GLU A 1 170 ? -10.061 -5.784 19.854 1.00 72.69 170 GLU A CA 1
ATOM 1342 C C . GLU A 1 170 ? -9.177 -6.973 20.233 1.00 72.69 170 GLU A C 1
ATOM 1344 O O . GLU A 1 170 ? -9.469 -7.675 21.200 1.00 72.69 170 GLU A O 1
ATOM 1349 N N . VAL A 1 171 ? -8.029 -7.121 19.563 1.00 79.75 171 VAL A N 1
ATOM 1350 C CA . VAL A 1 171 ? -7.048 -8.182 19.844 1.00 79.75 171 VAL A CA 1
ATOM 1351 C C . VAL A 1 171 ? -6.468 -8.035 21.250 1.00 79.75 171 VAL A C 1
ATOM 1353 O O . VAL A 1 171 ? -6.411 -9.006 22.002 1.00 79.75 171 VAL A O 1
ATOM 1356 N N . ARG A 1 172 ? -6.091 -6.819 21.664 1.00 78.75 172 ARG A N 1
ATOM 1357 C CA . ARG A 1 172 ? -5.583 -6.561 23.024 1.00 78.75 172 ARG A CA 1
ATOM 1358 C C . ARG A 1 172 ? -6.630 -6.842 24.096 1.00 78.75 172 ARG A C 1
ATOM 1360 O O . ARG A 1 172 ? -6.274 -7.326 25.168 1.00 78.75 172 ARG A O 1
ATOM 1367 N N . ASN A 1 173 ? -7.898 -6.531 23.839 1.00 80.75 173 ASN A N 1
ATOM 1368 C CA . ASN A 1 173 ? -8.989 -6.819 24.768 1.00 80.75 173 ASN A CA 1
ATOM 1369 C C . ASN A 1 173 ? -9.261 -8.322 24.863 1.00 80.75 173 ASN A C 1
ATOM 1371 O O . ASN A 1 173 ? -9.339 -8.839 25.975 1.00 80.75 173 ASN A O 1
ATOM 1375 N N . ALA A 1 174 ? -9.310 -9.026 23.731 1.00 85.25 174 ALA A N 1
ATOM 1376 C CA . ALA A 1 174 ? -9.452 -10.478 23.696 1.00 85.25 174 ALA A CA 1
ATOM 1377 C C . ALA A 1 174 ? -8.292 -11.179 24.420 1.00 85.25 174 ALA A C 1
ATOM 1379 O O . ALA A 1 174 ? -8.516 -12.062 25.246 1.00 85.25 174 ALA A O 1
ATOM 1380 N N . LEU A 1 175 ? -7.054 -10.730 24.188 1.00 88.06 175 LEU A N 1
ATOM 1381 C CA . LEU A 1 175 ? -5.870 -11.264 24.858 1.00 88.06 175 LEU A CA 1
ATOM 1382 C C . LEU A 1 175 ? -5.909 -11.011 26.369 1.00 88.06 175 LEU A C 1
ATOM 1384 O O . LEU A 1 175 ? -5.645 -11.923 27.149 1.00 88.06 175 LEU A O 1
ATOM 1388 N N . ARG A 1 176 ? -6.269 -9.795 26.801 1.00 88.38 176 ARG A N 1
ATOM 1389 C CA . ARG A 1 176 ? -6.436 -9.482 28.230 1.00 88.38 176 ARG A CA 1
ATOM 1390 C C . ARG A 1 176 ? -7.486 -10.371 28.885 1.00 88.38 176 ARG A C 1
ATOM 1392 O O . ARG A 1 176 ? -7.228 -10.895 29.965 1.00 88.38 176 ARG A O 1
ATOM 1399 N N . HIS A 1 177 ? -8.626 -10.562 28.226 1.00 90.69 177 HIS A N 1
ATOM 1400 C CA . HIS A 1 177 ? -9.685 -11.437 28.715 1.00 90.69 177 HIS A CA 1
ATOM 1401 C C . HIS A 1 177 ? -9.184 -12.878 28.855 1.00 90.69 177 HIS A C 1
ATOM 1403 O O . HIS A 1 177 ? -9.319 -13.475 29.917 1.00 90.69 177 HIS A O 1
ATOM 1409 N N . HIS A 1 178 ? -8.514 -13.406 27.828 1.00 91.25 178 HIS A N 1
ATOM 1410 C CA . HIS A 1 178 ? -7.965 -14.760 27.852 1.00 91.25 178 HIS A CA 1
ATOM 1411 C C . HIS A 1 178 ? -6.930 -14.958 28.972 1.00 91.25 178 HIS A C 1
ATOM 1413 O O . HIS A 1 178 ? -6.983 -15.951 29.696 1.00 91.25 178 HIS A O 1
ATOM 1419 N N . ILE A 1 179 ? -6.027 -13.990 29.170 1.00 92.06 179 ILE A N 1
ATOM 1420 C CA . ILE A 1 179 ? -5.037 -14.023 30.259 1.00 92.06 179 ILE A CA 1
ATOM 1421 C C . ILE A 1 179 ? -5.722 -13.984 31.632 1.00 92.06 179 ILE A C 1
ATOM 1423 O O . ILE A 1 179 ? -5.281 -14.687 32.543 1.00 92.06 179 ILE A O 1
ATOM 1427 N N . SER A 1 180 ? -6.789 -13.191 31.788 1.00 89.81 180 SER A N 1
ATOM 1428 C CA . SER A 1 180 ? -7.576 -13.148 33.027 1.00 89.81 180 SER A CA 1
ATOM 1429 C C . SER A 1 180 ? -8.201 -14.508 33.320 1.00 89.81 180 SER A C 1
ATOM 1431 O O . SER A 1 180 ? -7.919 -15.094 34.360 1.00 89.81 180 SER A O 1
ATOM 1433 N N . THR A 1 181 ? -8.942 -15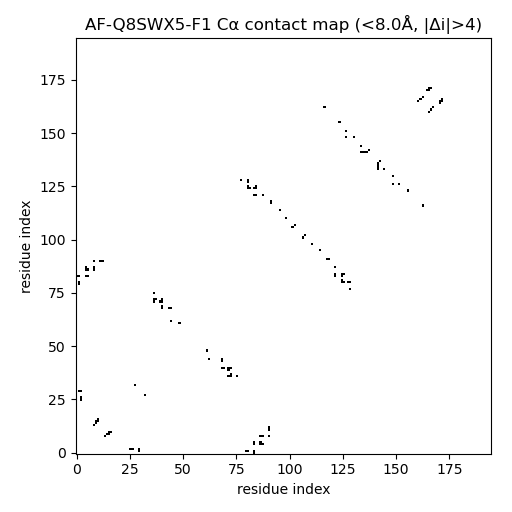.071 32.360 1.00 90.38 181 THR A N 1
ATOM 1434 C CA . THR A 1 181 ? -9.595 -16.381 32.509 1.00 90.38 181 THR A CA 1
ATOM 1435 C C . THR A 1 181 ? -8.589 -17.491 32.822 1.00 90.38 181 THR A C 1
ATOM 1437 O O . THR A 1 181 ? -8.850 -18.369 33.647 1.00 90.38 181 THR A O 1
ATOM 1440 N N . TRP A 1 182 ? -7.407 -17.450 32.202 1.00 91.94 182 TRP A N 1
ATOM 1441 C CA . TRP A 1 182 ? -6.350 -18.425 32.459 1.00 91.94 182 TRP A CA 1
ATOM 1442 C C . TRP A 1 182 ? -5.769 -18.312 33.877 1.00 91.94 182 TRP A C 1
ATOM 1444 O O . TRP A 1 182 ? -5.532 -19.332 34.530 1.00 91.94 182 TRP A O 1
ATOM 1454 N N . ARG A 1 183 ? -5.581 -17.087 34.391 1.00 90.81 183 ARG A N 1
ATOM 1455 C CA . ARG A 1 183 ? -5.179 -16.861 35.792 1.00 90.81 183 ARG A CA 1
ATOM 1456 C C . ARG A 1 183 ? -6.227 -17.352 36.778 1.00 90.81 183 ARG A C 1
ATOM 1458 O O . ARG A 1 183 ? -5.859 -18.002 37.757 1.00 90.81 183 ARG A O 1
ATOM 1465 N N . ASP A 1 184 ? -7.497 -17.069 36.520 1.00 90.69 184 ASP A N 1
ATOM 1466 C CA . ASP A 1 184 ? -8.594 -17.465 37.405 1.00 90.69 184 ASP A CA 1
ATOM 1467 C C . ASP A 1 184 ? -8.682 -18.994 37.490 1.00 90.69 184 ASP A C 1
ATOM 1469 O O . ASP A 1 184 ? -8.707 -19.565 38.581 1.00 90.69 184 ASP A O 1
ATOM 1473 N N . THR A 1 185 ? -8.574 -19.673 36.343 1.00 88.62 185 THR A N 1
ATOM 1474 C CA . THR A 1 185 ? -8.553 -21.143 36.261 1.00 88.62 185 THR A CA 1
ATOM 1475 C C . THR A 1 185 ? -7.383 -21.743 37.044 1.00 88.62 185 THR A C 1
ATOM 1477 O O . THR A 1 185 ? -7.574 -22.666 37.838 1.00 88.62 185 THR A O 1
ATOM 1480 N N . ARG A 1 186 ? -6.169 -21.197 36.885 1.00 87.00 186 ARG A N 1
ATOM 1481 C CA . ARG A 1 186 ? -4.994 -21.654 37.647 1.00 87.00 186 ARG A CA 1
ATOM 1482 C C . ARG A 1 186 ? -5.148 -21.437 39.149 1.00 87.00 186 ARG A C 1
ATOM 1484 O O . ARG A 1 186 ? -4.735 -22.289 39.930 1.00 87.00 186 ARG A O 1
ATOM 1491 N N . THR A 1 187 ? -5.741 -20.322 39.560 1.00 87.75 187 THR A N 1
ATOM 1492 C CA . THR A 1 187 ? -5.940 -20.000 40.980 1.00 87.75 187 THR A CA 1
ATOM 1493 C C . THR A 1 187 ? -6.931 -20.964 41.633 1.00 87.75 187 THR A C 1
ATOM 1495 O O . THR A 1 187 ? -6.692 -21.435 42.745 1.00 87.75 187 THR A O 1
ATOM 1498 N N . ILE A 1 188 ? -8.006 -21.330 40.927 1.00 86.94 188 ILE A N 1
ATOM 1499 C CA . ILE A 1 188 ? -8.986 -22.319 41.400 1.00 86.94 188 ILE A CA 1
ATOM 1500 C C . ILE A 1 188 ? -8.343 -23.705 41.539 1.00 86.94 188 ILE A C 1
ATOM 1502 O O . ILE A 1 188 ? -8.508 -24.344 42.577 1.00 86.94 188 ILE A O 1
ATOM 1506 N N . GLN A 1 189 ? -7.560 -24.143 40.548 1.00 80.75 189 GLN A N 1
ATOM 1507 C CA . GLN A 1 189 ? -6.848 -25.429 40.597 1.00 80.75 189 GLN A CA 1
ATOM 1508 C C . GLN A 1 189 ? -5.855 -25.503 41.766 1.00 80.75 189 GLN A C 1
ATOM 1510 O O . GLN A 1 189 ? -5.794 -26.507 42.473 1.00 80.75 189 GLN A O 1
ATOM 1515 N N . LEU A 1 190 ? -5.109 -24.424 42.015 1.00 81.38 190 LEU A N 1
ATOM 1516 C CA . LEU A 1 190 ? -4.182 -24.349 43.148 1.00 81.38 190 LEU A CA 1
ATOM 1517 C C . LEU A 1 190 ? 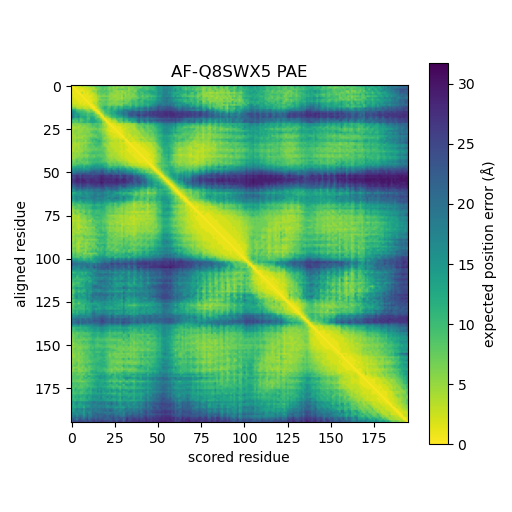-4.904 -24.392 44.501 1.00 81.38 190 LEU A C 1
ATOM 1519 O O . LEU A 1 190 ? -4.392 -24.996 45.440 1.00 81.38 190 LEU A O 1
ATOM 1523 N N . ASN A 1 191 ? -6.089 -23.786 44.606 1.00 73.50 191 ASN A N 1
ATOM 1524 C CA . ASN A 1 191 ? -6.894 -23.827 45.827 1.00 73.50 191 ASN A CA 1
ATOM 1525 C C . ASN A 1 191 ? -7.568 -25.188 46.058 1.00 73.50 191 ASN A C 1
ATOM 1527 O O . ASN A 1 191 ? -7.743 -25.573 47.212 1.00 73.50 191 ASN A O 1
ATOM 1531 N N . GLN A 1 192 ? -7.923 -25.923 45.000 1.00 73.75 192 GLN A N 1
ATOM 1532 C CA . GLN A 1 192 ? -8.438 -27.292 45.115 1.00 73.75 192 GLN A CA 1
ATOM 1533 C C . GLN A 1 192 ? -7.357 -28.281 45.564 1.00 73.75 192 GLN A C 1
ATOM 1535 O O . GLN A 1 192 ? -7.630 -29.091 46.436 1.00 73.75 192 GLN A O 1
ATOM 1540 N N . ASN A 1 193 ? -6.123 -28.163 45.063 1.00 70.69 193 ASN A N 1
ATOM 1541 C CA . ASN A 1 193 ? -5.001 -29.016 45.485 1.00 70.69 193 ASN A CA 1
ATOM 1542 C C . ASN A 1 193 ? -4.500 -28.756 46.919 1.00 70.69 193 ASN A C 1
ATOM 1544 O O . ASN A 1 193 ? -3.630 -29.476 47.403 1.00 70.69 193 ASN A O 1
ATOM 1548 N N . ARG A 1 194 ? -4.976 -27.693 47.578 1.00 64.19 194 ARG A N 1
ATOM 1549 C CA . ARG A 1 194 ? -4.578 -27.311 48.943 1.00 64.19 194 ARG A CA 1
ATOM 1550 C C . ARG A 1 194 ? -5.554 -27.781 50.026 1.00 64.19 194 ARG A C 1
ATOM 1552 O O . ARG A 1 194 ? -5.272 -27.549 51.200 1.00 64.19 194 ARG A O 1
ATOM 1559 N N . ARG A 1 195 ? -6.691 -28.362 49.639 1.00 53.09 195 ARG A N 1
ATOM 1560 C CA . ARG A 1 195 ? -7.671 -29.003 50.527 1.00 53.09 195 ARG A CA 1
ATOM 1561 C C . ARG A 1 195 ? -7.503 -30.511 50.470 1.00 53.09 195 ARG A C 1
ATOM 1563 O O . ARG A 1 195 ? -7.757 -31.130 51.521 1.00 53.09 195 ARG A O 1
#

Nearest PDB structures (foldseek):
  8haf-assembly1_R  TM=7.706E-01  e=2.865E-06  Homo sapiens
  8hao-assembly1_I  TM=7.662E-01  e=4.638E-06  Homo sapiens
  8hao-assembly1_R  TM=7.674E-01  e=4.893E-06  Homo sapiens
  7wu4-assembly1_R  TM=6.493E-01  e=3.184E-02  Homo sapiens
  6mrt-assembly1_A  TM=1.994E-01  e=1.863E+00  Escherichia coli K-12